Protein AF-A0A224YN18-F1 (afdb_monomer_lite)

Structure (mmCIF, N/CA/C/O backbone):
data_AF-A0A224YN18-F1
#
_entry.id   AF-A0A224YN18-F1
#
loop_
_atom_site.group_PDB
_atom_site.id
_atom_site.type_symbol
_atom_site.label_atom_id
_atom_site.label_alt_id
_atom_site.label_comp_id
_atom_site.label_asym_id
_atom_site.label_entity_id
_atom_site.label_seq_id
_atom_site.pdbx_PDB_ins_code
_atom_site.Cartn_x
_atom_site.Cartn_y
_atom_site.Cartn_z
_atom_site.occupancy
_atom_site.B_iso_or_equiv
_atom_site.auth_seq_id
_atom_site.auth_comp_id
_atom_site.auth_asym_id
_atom_site.auth_atom_id
_atom_site.pdbx_PDB_model_num
ATOM 1 N N . MET A 1 1 ? -2.963 14.683 -0.821 1.00 85.31 1 MET A N 1
ATOM 2 C CA . MET A 1 1 ? -4.147 13.902 -1.226 1.00 85.31 1 MET A CA 1
ATOM 3 C C . MET A 1 1 ? -4.698 13.109 -0.043 1.00 85.31 1 MET A C 1
ATOM 5 O O . MET A 1 1 ? -5.807 13.427 0.361 1.00 85.31 1 MET A O 1
ATOM 9 N N . ILE A 1 2 ? -3.918 12.247 0.623 1.00 90.81 2 ILE A N 1
ATOM 10 C CA . ILE A 1 2 ? -4.384 11.462 1.790 1.00 90.81 2 ILE A CA 1
ATOM 11 C C . ILE A 1 2 ? -5.023 12.280 2.929 1.00 90.81 2 ILE A C 1
ATOM 13 O O . ILE A 1 2 ? -6.016 11.852 3.506 1.00 90.81 2 ILE A O 1
ATOM 17 N N . SER A 1 3 ? -4.538 13.495 3.221 1.00 91.50 3 SER A N 1
ATOM 18 C CA . SER A 1 3 ? -5.179 14.385 4.208 1.00 91.50 3 SER A CA 1
ATOM 19 C C . SER A 1 3 ? -6.591 14.814 3.789 1.00 91.50 3 SER A C 1
ATOM 21 O O . SER A 1 3 ? -7.474 14.942 4.631 1.00 91.50 3 SER A O 1
ATOM 23 N N . GLY A 1 4 ? -6.815 14.998 2.485 1.00 93.50 4 GLY A N 1
ATOM 24 C CA . GLY A 1 4 ? -8.138 15.260 1.921 1.00 93.50 4 GLY A CA 1
ATOM 25 C C . GLY A 1 4 ? -9.046 14.036 2.025 1.00 93.50 4 GLY A C 1
ATOM 26 O O . GLY A 1 4 ? -10.196 14.181 2.420 1.00 93.50 4 GLY A O 1
ATOM 27 N N . LEU A 1 5 ? -8.519 12.829 1.777 1.00 94.62 5 LEU A N 1
ATOM 28 C CA . LEU A 1 5 ? -9.255 11.578 1.999 1.00 94.62 5 LEU A CA 1
ATOM 29 C C . LEU A 1 5 ? -9.660 11.416 3.472 1.00 94.62 5 LEU A C 1
ATOM 31 O O . LEU A 1 5 ? -10.804 11.069 3.759 1.00 94.62 5 LEU A O 1
ATOM 35 N N . LYS A 1 6 ? -8.751 11.731 4.406 1.00 95.06 6 LYS A N 1
ATOM 36 C CA . LYS A 1 6 ? -9.040 11.742 5.847 1.00 95.06 6 LYS A CA 1
ATOM 37 C C . LYS A 1 6 ? -10.210 12.670 6.171 1.00 95.06 6 LYS A C 1
ATOM 39 O O . LYS A 1 6 ? -11.130 12.246 6.863 1.00 95.06 6 LYS A O 1
ATOM 44 N N . LEU A 1 7 ? -10.184 13.903 5.658 1.00 95.38 7 LEU A N 1
ATOM 45 C CA . LEU A 1 7 ? -11.255 14.880 5.864 1.00 95.38 7 LEU A CA 1
ATOM 46 C C . LEU A 1 7 ? -12.581 14.411 5.245 1.00 95.38 7 LEU A C 1
ATOM 48 O O . LEU A 1 7 ? -13.630 14.499 5.876 1.00 95.38 7 LEU A O 1
ATOM 52 N N . TYR A 1 8 ? -12.531 13.869 4.028 1.00 95.31 8 TYR A N 1
ATOM 53 C CA . TYR A 1 8 ? -13.699 13.343 3.323 1.00 95.31 8 TYR A CA 1
ATOM 54 C C . TYR A 1 8 ? -14.359 12.196 4.106 1.00 95.31 8 TYR A C 1
ATOM 56 O O . TYR A 1 8 ? -15.577 12.182 4.287 1.00 95.31 8 TYR A O 1
ATOM 64 N N . LYS A 1 9 ? -13.547 11.280 4.655 1.00 94.62 9 LYS A N 1
ATOM 65 C CA . LYS A 1 9 ? -14.000 10.204 5.548 1.00 94.62 9 LYS A CA 1
ATOM 66 C C . LYS A 1 9 ? -14.583 10.751 6.852 1.00 94.62 9 LYS A C 1
ATOM 68 O O . LYS A 1 9 ? -15.660 10.320 7.248 1.00 94.62 9 LYS A O 1
ATOM 73 N N . SER A 1 10 ? -13.913 11.698 7.518 1.00 93.75 10 SER A N 1
ATOM 74 C CA . SER A 1 10 ? -14.385 12.244 8.803 1.00 93.75 10 SER A CA 1
ATOM 75 C C . SER A 1 10 ? -15.683 13.043 8.686 1.00 93.75 10 SER A C 1
ATOM 77 O O . SER A 1 10 ? -16.402 13.177 9.666 1.00 93.75 10 SER A O 1
ATOM 79 N N . GLN A 1 11 ? -15.998 13.556 7.495 1.00 95.56 11 GLN A N 1
ATOM 80 C CA . GLN A 1 11 ? -17.270 14.214 7.187 1.00 95.56 11 GLN A CA 1
ATOM 81 C C . GLN A 1 11 ? -18.420 13.227 6.902 1.00 95.56 11 GLN A C 1
ATOM 83 O O . GLN A 1 11 ? -19.496 13.657 6.500 1.00 95.56 11 GLN A O 1
ATOM 88 N N . GLY A 1 12 ? -18.205 11.912 7.043 1.00 93.94 12 GLY A N 1
ATOM 89 C CA . GLY A 1 12 ? -19.236 10.899 6.791 1.00 93.94 12 GLY A CA 1
ATOM 90 C C . GLY A 1 12 ? -19.594 10.723 5.312 1.00 93.94 12 GLY A C 1
ATOM 91 O O . GLY A 1 12 ? -20.631 10.153 4.993 1.00 93.94 12 GLY A O 1
ATOM 92 N N . ARG A 1 13 ? -18.748 11.203 4.388 1.00 95.69 13 ARG A N 1
ATOM 93 C CA . ARG A 1 13 ? -19.020 11.147 2.938 1.00 95.69 13 ARG A CA 1
ATOM 94 C C . ARG A 1 13 ? -18.708 9.790 2.308 1.00 95.69 13 ARG A C 1
ATOM 96 O O . ARG A 1 13 ? -19.014 9.577 1.140 1.00 95.69 13 ARG A O 1
ATOM 103 N N . ILE A 1 14 ? -18.092 8.888 3.070 1.00 94.44 14 ILE A N 1
ATOM 104 C CA . ILE A 1 14 ? -17.877 7.491 2.691 1.00 94.44 14 ILE A CA 1
ATOM 105 C C . ILE A 1 14 ? -18.825 6.658 3.548 1.00 94.44 14 ILE A C 1
ATOM 107 O O . ILE A 1 14 ? -18.635 6.554 4.759 1.00 94.44 14 ILE A O 1
ATOM 111 N N . LEU A 1 15 ? -19.874 6.136 2.918 1.00 90.38 15 LEU A N 1
ATOM 112 C CA . LEU A 1 15 ? -20.970 5.451 3.597 1.00 90.38 15 LEU A CA 1
ATOM 113 C C . LEU A 1 15 ? -20.573 4.033 4.008 1.00 90.38 15 LEU A C 1
ATOM 115 O O . LEU A 1 15 ? -19.944 3.324 3.231 1.00 90.38 15 LEU A O 1
ATOM 119 N N . GLY A 1 16 ? -21.005 3.608 5.193 1.00 87.75 16 GLY A N 1
ATOM 120 C CA . GLY A 1 16 ? -20.765 2.262 5.714 1.00 87.75 16 GLY A CA 1
ATOM 121 C C . GLY A 1 16 ? -19.570 2.159 6.666 1.00 87.75 16 GLY A C 1
ATOM 122 O O . GLY A 1 16 ? -18.899 3.144 6.988 1.00 87.75 16 GLY A O 1
ATOM 123 N N . HIS A 1 17 ? -19.326 0.938 7.137 1.00 87.50 17 HIS A N 1
ATOM 124 C CA . HIS A 1 17 ? -18.200 0.603 8.005 1.00 87.50 17 HIS A CA 1
ATOM 125 C C . HIS A 1 17 ? -17.042 0.069 7.162 1.00 87.50 17 HIS A C 1
ATOM 127 O O . HIS A 1 17 ? -17.242 -0.776 6.292 1.00 87.50 17 HIS A O 1
ATOM 133 N N . HIS A 1 18 ? -15.842 0.593 7.407 1.00 92.00 18 HIS A N 1
ATOM 134 C CA . HIS A 1 18 ? -14.653 0.290 6.617 1.00 92.00 18 HIS A CA 1
ATOM 135 C C . HIS A 1 18 ? -13.472 0.029 7.539 1.00 92.00 18 HIS A C 1
ATOM 137 O O . HIS A 1 18 ? -13.188 0.856 8.411 1.00 92.00 18 HIS A O 1
ATOM 143 N N . ASP A 1 19 ? -12.736 -1.042 7.264 1.00 95.06 19 ASP A N 1
ATOM 144 C CA . ASP A 1 19 ? -11.485 -1.348 7.962 1.00 95.06 19 ASP A CA 1
ATOM 145 C C . ASP A 1 19 ? -10.342 -0.483 7.423 1.00 95.06 19 ASP A C 1
ATOM 147 O O . ASP A 1 19 ? -9.520 0.040 8.178 1.00 95.06 19 ASP A O 1
ATOM 151 N N . VAL A 1 20 ? -10.330 -0.279 6.102 1.00 96.38 20 VAL A N 1
ATOM 152 C CA . VAL A 1 20 ? -9.425 0.623 5.386 1.00 96.38 20 VAL A CA 1
ATOM 153 C C . VAL A 1 20 ? -10.197 1.324 4.275 1.00 96.38 20 VAL A C 1
ATOM 155 O O . VAL A 1 20 ? -10.999 0.711 3.574 1.00 96.38 20 VAL A O 1
ATOM 158 N N . VAL A 1 21 ? -9.926 2.611 4.075 1.00 96.75 21 VAL A N 1
ATOM 159 C CA . VAL A 1 21 ? -10.366 3.352 2.890 1.00 96.75 21 VAL A CA 1
ATOM 160 C C . VAL A 1 21 ? -9.161 3.614 1.997 1.00 96.75 21 VAL A C 1
ATOM 162 O O . VAL A 1 21 ? -8.187 4.224 2.434 1.00 96.75 21 VAL A O 1
ATOM 165 N N . TYR A 1 22 ? -9.244 3.199 0.735 1.00 96.94 22 TYR A N 1
ATOM 166 C CA . TYR A 1 22 ? -8.167 3.370 -0.234 1.00 96.94 22 TYR A CA 1
ATOM 167 C C . TYR A 1 22 ? -8.578 4.294 -1.384 1.00 96.94 22 TYR A C 1
ATOM 169 O O . TYR A 1 22 ? -9.596 4.063 -2.035 1.00 96.94 22 TYR A O 1
ATOM 177 N N . LEU A 1 23 ? -7.773 5.320 -1.668 1.00 95.88 23 LEU A N 1
ATOM 178 C CA . LEU A 1 23 ? -7.949 6.191 -2.830 1.00 95.88 23 LEU A CA 1
ATOM 179 C C . LEU A 1 23 ? -7.037 5.757 -3.980 1.00 95.88 23 LEU A C 1
ATOM 181 O O . LEU A 1 23 ? -5.816 5.856 -3.891 1.00 95.88 23 LEU A O 1
ATOM 185 N N . ILE A 1 24 ? -7.638 5.353 -5.093 1.00 94.69 24 ILE A N 1
ATOM 186 C CA . ILE A 1 24 ? -6.920 5.094 -6.344 1.00 94.69 24 ILE A CA 1
ATOM 187 C C . ILE A 1 24 ? -6.968 6.357 -7.204 1.00 94.69 24 ILE A C 1
ATOM 189 O O . ILE A 1 24 ? -8.035 6.944 -7.385 1.00 94.69 24 ILE A O 1
ATOM 193 N N . THR A 1 25 ? -5.826 6.782 -7.745 1.00 92.06 25 THR A N 1
ATOM 194 C CA . THR A 1 25 ? -5.736 7.987 -8.580 1.00 92.06 25 THR A CA 1
ATOM 195 C C . THR A 1 25 ? -4.892 7.770 -9.831 1.00 92.06 25 THR A C 1
ATOM 197 O O . THR A 1 25 ? -3.879 7.082 -9.802 1.00 92.06 25 THR A O 1
ATOM 200 N N . GLY A 1 26 ? -5.290 8.393 -10.943 1.00 89.88 26 GLY A N 1
ATOM 201 C CA . GLY A 1 26 ? -4.469 8.464 -12.157 1.00 89.88 26 GLY A CA 1
ATOM 202 C C . GLY A 1 26 ? -3.457 9.617 -12.157 1.00 89.88 26 GLY A C 1
ATOM 203 O O . GLY A 1 26 ? -2.705 9.753 -13.121 1.00 89.88 26 GLY A O 1
ATOM 204 N N . TYR A 1 27 ? -3.471 10.465 -11.123 1.00 89.69 27 TYR A N 1
ATOM 205 C CA . TYR A 1 27 ? -2.564 11.603 -10.967 1.00 89.69 27 TYR A CA 1
ATOM 206 C C . TYR A 1 27 ? -1.271 11.207 -10.258 1.00 89.69 27 TYR A C 1
ATOM 208 O O . TYR A 1 27 ? -1.301 10.401 -9.333 1.00 89.69 27 TYR A O 1
ATOM 216 N N . ASP A 1 28 ? -0.170 11.869 -10.621 1.00 89.81 28 ASP A N 1
ATOM 217 C CA . ASP A 1 28 ? 1.103 11.720 -9.920 1.00 89.81 28 ASP A CA 1
ATOM 218 C C . ASP A 1 28 ? 0.980 12.201 -8.463 1.00 89.81 28 ASP A C 1
ATOM 220 O O . ASP A 1 28 ? 0.626 13.351 -8.168 1.00 89.81 28 ASP A O 1
ATOM 224 N N . ILE A 1 29 ? 1.327 11.326 -7.531 1.00 91.38 29 ILE A N 1
ATOM 225 C CA . ILE A 1 29 ? 1.416 11.619 -6.116 1.00 91.38 29 ILE A CA 1
ATOM 226 C C . ILE A 1 29 ? 2.736 12.350 -5.859 1.00 91.38 29 ILE A C 1
ATOM 228 O O . ILE A 1 29 ? 3.827 11.784 -5.893 1.00 91.38 29 ILE A O 1
ATOM 232 N N . THR A 1 30 ? 2.644 13.637 -5.527 1.00 90.38 30 THR A N 1
ATOM 233 C CA . THR A 1 30 ? 3.833 14.468 -5.279 1.00 90.38 30 THR A CA 1
ATOM 234 C C . THR A 1 30 ? 3.973 14.883 -3.815 1.00 90.38 30 THR A C 1
ATOM 236 O O . THR A 1 30 ? 2.979 14.956 -3.085 1.00 90.38 30 THR A O 1
ATOM 239 N N . LYS A 1 31 ? 5.203 15.195 -3.389 1.00 87.19 31 LYS A N 1
ATOM 240 C CA . LYS A 1 31 ? 5.484 15.960 -2.161 1.00 87.19 31 LYS A CA 1
ATOM 241 C C . LYS A 1 31 ? 6.350 17.176 -2.476 1.00 87.19 31 LYS A C 1
ATOM 243 O O . LYS A 1 31 ? 7.193 17.120 -3.369 1.00 87.19 31 LYS A O 1
ATOM 248 N N . TRP A 1 32 ? 6.164 18.246 -1.717 1.00 88.50 32 TRP A N 1
ATOM 249 C CA . TRP A 1 32 ? 7.083 19.379 -1.711 1.00 88.50 32 TRP A CA 1
ATOM 250 C C . TRP A 1 32 ? 8.181 19.118 -0.685 1.00 88.50 32 TRP A C 1
ATOM 252 O O . TRP A 1 32 ? 7.898 18.738 0.450 1.00 88.50 32 TRP A O 1
ATOM 262 N N . LEU A 1 33 ? 9.435 19.247 -1.108 1.00 89.19 33 LEU A N 1
ATOM 263 C CA . LEU A 1 33 ? 10.591 19.179 -0.219 1.00 89.19 33 LEU A CA 1
ATOM 264 C C . LEU A 1 33 ? 10.809 20.546 0.443 1.00 89.19 33 LEU A C 1
ATOM 266 O O . LEU A 1 33 ? 10.419 21.567 -0.116 1.00 89.19 33 LEU A O 1
ATOM 270 N N . SER A 1 34 ? 11.501 20.576 1.586 1.00 89.75 34 SER A N 1
ATOM 271 C CA . SER A 1 34 ? 11.896 21.826 2.265 1.00 89.75 34 SER A CA 1
ATOM 272 C C . SER A 1 34 ? 12.688 22.775 1.357 1.00 89.75 34 SER A C 1
ATOM 274 O O . SER A 1 34 ? 12.568 23.986 1.469 1.00 89.75 34 SER A O 1
ATOM 276 N N . SER A 1 35 ? 13.430 22.217 0.398 1.00 89.75 35 SER A N 1
ATOM 277 C CA . SER A 1 35 ? 14.123 22.945 -0.677 1.00 89.75 35 SER A CA 1
ATOM 278 C C . SER A 1 35 ? 13.210 23.662 -1.691 1.00 89.75 35 SER A C 1
ATOM 280 O O . SER A 1 35 ? 13.715 24.256 -2.637 1.00 89.75 35 SER A O 1
ATOM 282 N N . GLY A 1 36 ? 11.882 23.545 -1.587 1.00 91.12 36 GLY A N 1
ATOM 283 C CA . GLY A 1 36 ? 10.927 24.057 -2.580 1.00 91.12 36 GLY A CA 1
ATOM 284 C C . GLY A 1 36 ? 10.800 23.189 -3.839 1.00 91.12 36 GLY A C 1
ATOM 285 O O . GLY A 1 36 ? 9.944 23.440 -4.684 1.00 91.12 36 GLY A O 1
ATOM 286 N N . LYS A 1 37 ? 11.604 22.126 -3.977 1.00 91.00 37 LYS A N 1
ATOM 287 C CA . LYS A 1 37 ? 11.529 21.201 -5.115 1.00 91.00 37 LYS A CA 1
ATOM 288 C C . LYS A 1 37 ? 10.362 20.221 -4.972 1.00 91.00 37 LYS A C 1
ATOM 290 O O . LYS A 1 37 ? 10.148 19.629 -3.912 1.00 91.00 37 LYS A O 1
ATOM 295 N N . ARG A 1 38 ? 9.654 19.979 -6.079 1.00 88.75 38 ARG A N 1
ATOM 296 C CA . ARG A 1 38 ? 8.637 18.924 -6.181 1.00 88.75 38 ARG A CA 1
ATOM 297 C C . ARG A 1 38 ? 9.297 17.552 -6.350 1.00 88.75 38 ARG A C 1
ATOM 299 O O . ARG A 1 38 ? 10.147 17.372 -7.222 1.00 88.75 38 ARG A O 1
ATOM 306 N N . TYR A 1 39 ? 8.890 16.581 -5.541 1.00 86.94 39 TYR A N 1
ATOM 307 C CA . TYR A 1 39 ? 9.306 15.184 -5.635 1.00 86.94 39 TYR A CA 1
ATOM 308 C C . TYR A 1 39 ? 8.142 14.307 -6.104 1.00 86.94 39 TYR A C 1
ATOM 310 O O . TYR A 1 39 ? 7.087 14.290 -5.466 1.00 86.94 39 TYR A O 1
ATOM 318 N N . ASN A 1 40 ? 8.369 13.551 -7.183 1.00 84.56 40 ASN A N 1
ATOM 319 C CA . ASN A 1 40 ? 7.364 12.738 -7.888 1.00 84.56 40 ASN A CA 1
ATOM 320 C C . ASN A 1 40 ? 7.665 11.221 -7.818 1.00 84.56 40 ASN A C 1
ATOM 322 O O . ASN A 1 40 ? 7.232 10.449 -8.674 1.00 84.56 40 ASN A O 1
ATOM 326 N N . GLY A 1 41 ? 8.471 10.790 -6.843 1.00 83.69 41 GLY A N 1
ATOM 327 C CA . GLY A 1 41 ? 8.850 9.380 -6.678 1.00 83.69 41 GLY A CA 1
ATOM 328 C C . GLY A 1 41 ? 7.897 8.563 -5.803 1.00 83.69 41 GLY A C 1
ATOM 329 O O . GLY A 1 41 ? 8.177 7.402 -5.541 1.00 83.69 41 GLY A O 1
ATOM 330 N N . ILE A 1 42 ? 6.801 9.155 -5.322 1.00 87.50 42 ILE A N 1
ATOM 331 C CA . ILE A 1 42 ? 5.827 8.465 -4.468 1.00 87.50 42 ILE A CA 1
ATOM 332 C C . ILE A 1 42 ? 4.813 7.781 -5.377 1.00 87.50 42 ILE A C 1
ATOM 334 O O . ILE A 1 42 ? 4.259 8.438 -6.248 1.00 87.50 42 ILE A O 1
ATOM 338 N N . ARG A 1 43 ? 4.566 6.486 -5.170 1.00 92.44 43 ARG A N 1
ATOM 339 C CA . ARG A 1 43 ? 3.514 5.741 -5.884 1.00 92.44 43 ARG A CA 1
ATOM 340 C C . ARG A 1 43 ? 2.305 5.453 -5.015 1.00 92.44 43 ARG A C 1
ATOM 342 O O . ARG A 1 43 ? 1.203 5.397 -5.540 1.00 92.44 43 ARG A O 1
ATOM 349 N N . GLY A 1 44 ? 2.493 5.336 -3.707 1.00 95.19 44 GLY A N 1
ATOM 350 C CA . GLY A 1 44 ? 1.424 5.169 -2.739 1.00 95.19 44 GLY A CA 1
ATOM 351 C C . GLY A 1 44 ? 1.820 5.695 -1.368 1.00 95.19 44 GLY A C 1
ATOM 352 O O . GLY A 1 44 ? 2.964 6.106 -1.154 1.00 95.19 44 GLY A O 1
ATOM 353 N N . ARG A 1 45 ? 0.828 5.789 -0.482 1.00 95.50 45 ARG A N 1
ATOM 354 C CA . ARG A 1 45 ? 0.999 6.112 0.936 1.00 95.50 45 ARG A CA 1
ATOM 355 C C . ARG A 1 45 ? -0.067 5.416 1.765 1.00 95.50 45 ARG A C 1
ATOM 357 O O . ARG A 1 45 ? -1.253 5.573 1.483 1.00 95.50 45 ARG A O 1
ATOM 364 N N . ALA A 1 46 ? 0.342 4.802 2.861 1.00 96.81 46 ALA A N 1
ATOM 365 C CA . ALA A 1 46 ? -0.534 4.338 3.925 1.00 96.81 46 ALA A CA 1
ATOM 366 C C . ALA A 1 46 ? 0.087 4.593 5.301 1.00 96.81 46 ALA A C 1
ATOM 368 O O . ALA A 1 46 ? 1.280 4.872 5.439 1.00 96.81 46 ALA A O 1
ATOM 369 N N . LYS A 1 47 ? -0.748 4.548 6.344 1.00 93.75 47 LYS A N 1
ATOM 370 C CA . LYS A 1 47 ? -0.292 4.688 7.729 1.00 93.75 47 LYS A CA 1
ATOM 371 C C . LYS A 1 47 ? -0.051 3.302 8.334 1.00 93.75 47 LYS A C 1
ATOM 373 O O . LYS A 1 47 ? -0.951 2.464 8.324 1.00 93.75 47 LYS A O 1
ATOM 378 N N . LEU A 1 48 ? 1.142 3.101 8.892 1.00 97.44 48 LEU A N 1
ATOM 379 C CA . LEU A 1 48 ? 1.550 1.841 9.513 1.00 97.44 48 LEU A CA 1
ATOM 380 C C . LEU A 1 48 ? 0.602 1.430 10.650 1.00 97.44 48 LEU A C 1
ATOM 382 O O . LEU A 1 48 ? 0.366 2.227 11.558 1.00 97.44 48 LEU A O 1
ATOM 386 N N . GLY A 1 49 ? 0.096 0.196 10.604 1.00 97.88 49 GLY A N 1
ATOM 387 C CA . GLY A 1 49 ? -0.671 -0.419 11.689 1.00 97.88 49 GLY A CA 1
ATOM 388 C C . GLY A 1 49 ? -1.932 0.364 12.053 1.00 97.88 49 GLY A C 1
ATOM 389 O O . GLY A 1 49 ? -2.121 0.748 13.209 1.00 97.88 49 GLY A O 1
ATOM 390 N N . THR A 1 50 ? -2.796 0.622 11.070 1.00 97.25 50 THR A N 1
ATOM 391 C CA . THR A 1 50 ? -3.999 1.454 11.251 1.00 97.25 50 THR A CA 1
ATOM 392 C C . THR A 1 50 ? -5.303 0.832 10.768 1.00 97.25 50 THR A C 1
ATOM 394 O O . THR A 1 50 ? -6.328 1.524 10.783 1.00 97.25 50 THR A O 1
ATOM 397 N N . VAL A 1 51 ? -5.300 -0.443 10.372 1.00 97.25 51 VAL A N 1
ATOM 398 C CA . VAL A 1 51 ? -6.535 -1.167 10.031 1.00 97.25 51 VAL A CA 1
ATOM 399 C C . VAL A 1 51 ? -7.577 -1.021 11.152 1.00 97.25 51 VAL A C 1
ATOM 401 O O . VAL A 1 51 ? -7.232 -0.996 12.333 1.00 97.25 51 VAL A O 1
ATOM 404 N N . CYS A 1 52 ? -8.846 -0.849 10.785 1.00 95.44 52 CYS A N 1
ATOM 405 C CA . CYS A 1 52 ? -9.976 -0.640 11.701 1.00 95.44 52 CYS A CA 1
ATOM 406 C C . CYS A 1 52 ? -9.880 0.608 12.597 1.00 95.44 52 CYS A C 1
ATOM 408 O O . CYS A 1 52 ? -10.630 0.749 13.562 1.00 95.44 52 CYS A O 1
ATOM 410 N N . THR A 1 53 ? -8.991 1.553 12.287 1.00 94.56 53 THR A N 1
ATOM 411 C CA . THR A 1 53 ? -8.909 2.836 12.996 1.00 94.56 53 THR A CA 1
ATOM 412 C C . THR A 1 53 ? -9.408 3.989 12.128 1.00 94.56 53 THR A C 1
ATOM 414 O O . THR A 1 53 ? -9.574 3.889 10.909 1.00 94.56 53 THR A O 1
ATOM 417 N N . HIS A 1 54 ? -9.577 5.167 12.730 1.00 92.12 54 HIS A N 1
ATOM 418 C CA . HIS A 1 54 ? -9.880 6.383 11.974 1.00 92.12 54 HIS A CA 1
ATOM 419 C C . HIS A 1 54 ? -8.775 6.769 10.963 1.00 92.12 54 HIS A C 1
ATOM 421 O O . HIS A 1 54 ? -9.053 7.544 10.047 1.00 92.12 54 HIS A O 1
ATOM 427 N N . LEU A 1 55 ? -7.561 6.217 11.106 1.00 94.25 55 LEU A N 1
ATOM 428 C CA . LEU A 1 55 ? -6.411 6.419 10.220 1.00 94.25 55 LEU A CA 1
ATOM 429 C C . LEU A 1 55 ? -6.172 5.265 9.238 1.00 94.25 55 LEU A C 1
ATOM 431 O O . LEU A 1 55 ? -5.178 5.334 8.519 1.00 94.25 55 LEU A O 1
ATOM 435 N N . GLY A 1 56 ? -7.059 4.262 9.182 1.00 96.38 56 GLY A N 1
ATOM 436 C CA . GLY A 1 56 ? -7.037 3.181 8.192 1.00 96.38 56 GLY A CA 1
ATOM 437 C C . GLY A 1 56 ? -7.280 3.727 6.790 1.00 96.38 56 GLY A C 1
ATOM 438 O O . GLY A 1 56 ? -8.393 3.684 6.266 1.00 96.38 56 GLY A O 1
ATOM 439 N N . LEU A 1 57 ? -6.247 4.335 6.220 1.00 96.88 57 LEU A N 1
ATOM 440 C CA . LEU A 1 57 ? -6.275 5.092 4.981 1.00 96.88 57 LEU A CA 1
ATOM 441 C C . LEU A 1 57 ? -5.070 4.700 4.132 1.00 96.88 57 LEU A C 1
ATOM 443 O O . LEU A 1 57 ? -3.943 4.647 4.631 1.00 96.88 57 LEU A O 1
ATOM 447 N N . GLY A 1 58 ? -5.314 4.511 2.843 1.00 97.00 58 GLY A N 1
ATOM 448 C CA . GLY A 1 58 ? -4.282 4.340 1.833 1.00 97.00 58 GLY A CA 1
ATOM 449 C C . GLY A 1 58 ? -4.582 5.176 0.596 1.00 97.00 58 GLY A C 1
ATOM 450 O O . GLY A 1 58 ? -5.727 5.544 0.329 1.00 97.00 58 GLY A O 1
ATOM 451 N N . GLU A 1 59 ? -3.556 5.490 -0.176 1.00 96.62 59 GLU A N 1
ATOM 452 C CA . GLU A 1 59 ? -3.715 6.004 -1.529 1.00 96.62 59 GLU A CA 1
ATOM 453 C C . GLU A 1 59 ? -2.620 5.471 -2.440 1.00 96.62 59 GLU A C 1
ATOM 455 O O . GLU A 1 59 ? -1.515 5.188 -1.978 1.00 96.62 59 GLU A O 1
ATOM 460 N N . GLY A 1 60 ? -2.915 5.372 -3.730 1.00 95.81 60 GLY A N 1
ATOM 461 C CA . GLY A 1 60 ? -1.953 4.900 -4.711 1.00 95.81 60 GLY A CA 1
ATOM 462 C C . GLY A 1 60 ? -2.291 5.302 -6.130 1.00 95.81 60 GLY A C 1
ATOM 463 O O . GLY A 1 60 ? -3.450 5.513 -6.497 1.00 95.81 60 GLY A O 1
ATOM 464 N N . GLU A 1 61 ? -1.236 5.411 -6.923 1.00 94.12 61 GLU A N 1
ATOM 465 C CA . GLU A 1 61 ? -1.318 5.625 -8.353 1.00 94.12 61 GLU A CA 1
ATOM 466 C C . GLU A 1 61 ? -1.760 4.336 -9.047 1.00 94.12 61 GLU A C 1
ATOM 468 O O . GLU A 1 61 ? -1.119 3.294 -8.919 1.00 94.12 61 GLU A O 1
ATOM 473 N N . ASP A 1 62 ? -2.811 4.417 -9.854 1.00 91.94 62 ASP A N 1
ATOM 474 C CA . ASP A 1 62 ? -3.083 3.427 -10.887 1.00 91.94 62 ASP A CA 1
ATOM 475 C C . ASP A 1 62 ? -3.485 4.131 -12.176 1.00 91.94 62 ASP A C 1
ATOM 477 O O . ASP A 1 62 ? -4.382 4.977 -12.215 1.00 91.94 62 ASP A O 1
ATOM 481 N N . ARG A 1 63 ? -2.821 3.764 -13.270 1.00 84.69 63 ARG A N 1
ATOM 482 C CA . ARG A 1 63 ? -3.196 4.265 -14.590 1.00 84.69 63 ARG A CA 1
ATOM 483 C C . ARG A 1 63 ? -4.284 3.347 -15.137 1.00 84.69 63 ARG A C 1
ATOM 485 O O . ARG A 1 63 ? -3.999 2.163 -15.328 1.00 84.69 63 ARG A O 1
ATOM 492 N N . PRO A 1 64 ? -5.477 3.871 -15.487 1.00 81.44 64 PRO A N 1
ATOM 493 C CA . PRO A 1 64 ? -6.579 3.054 -15.983 1.00 81.44 64 PRO A CA 1
ATOM 494 C C . PRO A 1 64 ? -6.139 2.094 -17.089 1.00 81.44 64 PRO A C 1
ATOM 496 O O . PRO A 1 64 ? -5.429 2.504 -18.017 1.00 81.44 64 PRO A O 1
ATOM 499 N N . HIS A 1 65 ? -6.559 0.833 -16.964 1.00 79.06 65 HIS A N 1
ATOM 500 C CA . HIS A 1 65 ? -6.216 -0.296 -17.840 1.00 79.06 65 HIS A CA 1
ATOM 501 C C . HIS A 1 65 ? -4.726 -0.685 -17.893 1.00 79.06 65 HIS A C 1
ATOM 503 O O . HIS A 1 65 ? -4.329 -1.486 -18.736 1.00 79.06 65 HIS A O 1
ATOM 509 N N . GLY A 1 66 ? -3.886 -0.119 -17.025 1.00 78.50 66 GLY A N 1
ATOM 510 C CA . GLY A 1 66 ? -2.486 -0.510 -16.867 1.00 78.50 66 GLY A CA 1
ATOM 511 C C . GLY A 1 66 ? -2.260 -1.515 -15.738 1.00 78.50 66 GLY A C 1
ATOM 512 O O . GLY A 1 66 ? -1.227 -2.180 -15.746 1.00 78.50 66 GLY A O 1
ATOM 513 N N . TYR A 1 67 ? -3.200 -1.627 -14.787 1.00 83.44 67 TYR A N 1
ATOM 514 C CA . TYR A 1 67 ? -3.060 -2.438 -13.567 1.00 83.44 67 TYR A CA 1
ATOM 515 C C . TYR A 1 67 ? -1.720 -2.191 -12.851 1.00 83.44 67 TYR A C 1
ATOM 517 O O . TYR A 1 67 ? -1.155 -3.083 -12.219 1.00 83.44 67 TYR A O 1
ATOM 525 N N . LEU A 1 68 ? -1.186 -0.976 -12.992 1.00 82.25 68 LEU A N 1
ATOM 526 C CA . LEU A 1 68 ? 0.137 -0.602 -12.499 1.00 82.25 68 LEU A CA 1
ATOM 527 C C . LEU A 1 68 ? 0.114 -0.433 -10.984 1.00 82.25 68 LEU A C 1
ATOM 529 O O . LEU A 1 68 ? 1.109 -0.712 -10.320 1.00 82.25 68 LEU A O 1
ATOM 533 N N . GLY A 1 69 ? -1.038 -0.030 -10.451 1.00 90.81 69 GLY A N 1
ATOM 534 C CA . GLY A 1 69 ? -1.237 0.166 -9.026 1.00 90.81 69 GLY A CA 1
ATOM 535 C C . GLY A 1 69 ? -1.450 -1.118 -8.235 1.00 90.81 69 GLY A C 1
ATOM 536 O O . GLY A 1 69 ? -1.475 -1.040 -7.019 1.00 90.81 69 GLY A O 1
ATOM 537 N N . VAL A 1 70 ? -1.588 -2.302 -8.852 1.00 91.69 70 VAL A N 1
ATOM 538 C CA . VAL A 1 70 ? -1.919 -3.541 -8.107 1.00 91.69 70 VAL A CA 1
ATOM 539 C C . VAL A 1 70 ? -0.878 -3.848 -7.029 1.00 91.69 70 VAL A C 1
ATOM 541 O O . VAL A 1 70 ? -1.238 -4.113 -5.884 1.00 91.69 70 VAL A O 1
ATOM 544 N N . ASN A 1 71 ? 0.409 -3.769 -7.379 1.00 93.50 71 ASN A N 1
ATOM 545 C CA . ASN A 1 71 ? 1.490 -3.990 -6.420 1.00 93.50 71 ASN A CA 1
ATOM 546 C C . ASN A 1 71 ? 1.530 -2.864 -5.370 1.00 93.50 71 ASN A C 1
ATOM 548 O O . ASN A 1 71 ? 1.571 -3.129 -4.176 1.00 93.50 71 ASN A O 1
ATOM 552 N N . THR A 1 72 ? 1.400 -1.607 -5.800 1.00 95.44 72 THR A N 1
ATOM 553 C CA . THR A 1 72 ? 1.344 -0.453 -4.893 1.00 95.44 72 THR A CA 1
ATOM 554 C C . THR A 1 72 ? 0.206 -0.564 -3.878 1.00 95.44 72 THR A C 1
ATOM 556 O O . THR A 1 72 ? 0.434 -0.375 -2.692 1.00 95.44 72 THR A O 1
ATOM 559 N N . ILE A 1 73 ? -1.004 -0.928 -4.302 1.00 96.50 73 ILE A N 1
ATOM 560 C CA . ILE A 1 73 ? -2.149 -1.131 -3.409 1.00 96.50 73 ILE A CA 1
ATOM 561 C C . ILE A 1 73 ? -1.828 -2.219 -2.385 1.00 96.50 73 ILE A C 1
ATOM 563 O O . ILE A 1 73 ? -2.032 -2.001 -1.195 1.00 96.50 73 ILE A O 1
ATOM 567 N N . ALA A 1 74 ? -1.287 -3.358 -2.822 1.00 97.56 74 ALA A N 1
ATOM 568 C CA . ALA A 1 74 ? -0.907 -4.441 -1.920 1.00 97.56 74 ALA A CA 1
ATOM 569 C C . ALA A 1 74 ? 0.177 -4.015 -0.910 1.00 97.56 74 ALA A C 1
ATOM 571 O O . ALA A 1 74 ? 0.040 -4.306 0.276 1.00 97.56 74 ALA A O 1
ATOM 572 N N . HIS A 1 75 ? 1.200 -3.280 -1.353 1.00 98.19 75 HIS A N 1
ATOM 573 C CA . HIS A 1 75 ? 2.258 -2.723 -0.505 1.00 98.19 75 HIS A CA 1
ATOM 574 C C . HIS A 1 75 ? 1.692 -1.776 0.562 1.00 98.19 75 HIS A C 1
ATOM 576 O O . HIS A 1 75 ? 1.930 -1.942 1.756 1.00 98.19 75 HIS A O 1
ATOM 582 N N . GLU A 1 76 ? 0.875 -0.807 0.146 1.00 98.12 76 GLU A N 1
ATOM 583 C CA . GLU A 1 76 ? 0.261 0.153 1.062 1.00 98.12 76 GLU A CA 1
ATOM 584 C C . GLU A 1 76 ? -0.721 -0.521 2.038 1.00 98.12 76 GLU A C 1
ATOM 586 O O . GLU A 1 76 ? -0.771 -0.166 3.215 1.00 98.12 76 GLU A O 1
ATOM 591 N N . LEU A 1 77 ? -1.479 -1.532 1.599 1.00 98.12 77 LEU A N 1
ATOM 592 C CA . LEU A 1 77 ? -2.310 -2.330 2.507 1.00 98.12 77 LEU A CA 1
ATOM 593 C C . LEU A 1 77 ? -1.457 -3.143 3.494 1.00 98.12 77 LEU A C 1
ATOM 595 O O . LEU A 1 77 ? -1.834 -3.252 4.662 1.00 98.12 77 LEU A O 1
ATOM 599 N N . GLY A 1 78 ? -0.287 -3.632 3.075 1.00 98.31 78 GLY A N 1
ATOM 600 C CA . GLY A 1 78 ? 0.716 -4.232 3.959 1.00 98.31 78 GLY A CA 1
ATOM 601 C C . GLY A 1 78 ? 1.105 -3.297 5.107 1.00 98.31 78 GLY A C 1
ATOM 602 O O . GLY A 1 78 ? 1.037 -3.702 6.271 1.00 98.31 78 GLY A O 1
ATOM 603 N N . HIS A 1 79 ? 1.380 -2.021 4.807 1.00 98.56 79 HIS A N 1
ATOM 604 C CA . HIS A 1 79 ? 1.610 -0.997 5.837 1.00 98.56 79 HIS A CA 1
ATOM 605 C C . HIS A 1 79 ? 0.417 -0.873 6.789 1.00 98.56 79 HIS A C 1
ATO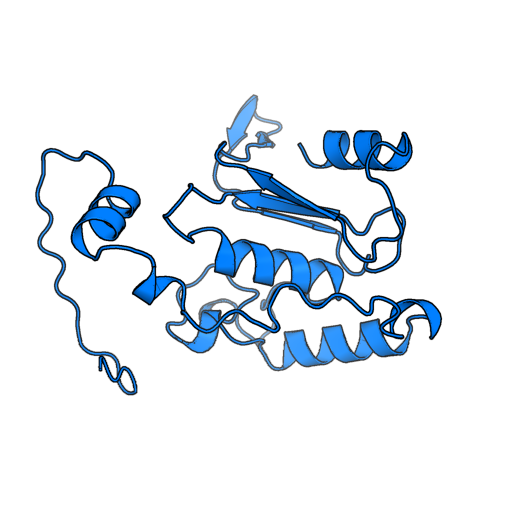M 607 O O . HIS A 1 79 ? 0.603 -0.889 8.006 1.00 98.56 79 HIS A O 1
ATOM 613 N N . THR A 1 80 ? -0.826 -0.817 6.292 1.00 98.44 80 THR A N 1
ATOM 614 C CA . THR A 1 80 ? -2.004 -0.721 7.187 1.00 98.44 80 THR A CA 1
ATOM 615 C C . THR A 1 80 ? -2.137 -1.904 8.151 1.00 98.44 80 THR A C 1
ATOM 617 O O . THR A 1 80 ? -2.644 -1.724 9.260 1.00 98.44 80 THR A O 1
ATOM 620 N N . LEU A 1 81 ? -1.622 -3.073 7.760 1.00 98.31 81 LEU A N 1
ATOM 621 C CA . LEU A 1 81 ? -1.569 -4.305 8.549 1.00 98.31 81 LEU A CA 1
ATOM 622 C C . LEU A 1 81 ? -0.300 -4.430 9.410 1.00 98.31 81 LEU A C 1
ATOM 624 O O . LEU A 1 81 ? -0.092 -5.462 10.041 1.00 98.31 81 LEU A O 1
ATOM 628 N N . GLY A 1 82 ? 0.540 -3.395 9.467 1.00 98.06 82 GLY A N 1
ATOM 629 C CA . GLY A 1 82 ? 1.706 -3.339 10.349 1.00 98.06 82 GLY A CA 1
ATOM 630 C C . GLY A 1 82 ? 2.999 -3.902 9.757 1.00 98.06 82 GLY A C 1
ATOM 631 O O . GLY A 1 82 ? 3.956 -4.083 10.505 1.00 98.06 82 GLY A O 1
ATOM 632 N N . ALA A 1 83 ? 3.061 -4.183 8.453 1.00 98.44 83 ALA A N 1
ATOM 633 C CA . ALA A 1 83 ? 4.328 -4.496 7.796 1.00 98.44 83 ALA A CA 1
ATOM 634 C C . ALA A 1 83 ? 5.129 -3.211 7.554 1.00 98.44 83 ALA A C 1
ATOM 636 O O . ALA A 1 83 ? 4.622 -2.288 6.930 1.00 98.44 83 ALA A O 1
ATOM 637 N N . GLU A 1 84 ? 6.371 -3.162 8.024 1.00 97.88 84 GLU A N 1
ATOM 638 C CA . GLU A 1 84 ? 7.334 -2.135 7.616 1.00 97.88 84 GLU A CA 1
ATOM 639 C C . GLU A 1 84 ? 8.033 -2.547 6.313 1.00 97.88 84 GLU A C 1
ATOM 641 O O . GLU A 1 84 ? 7.796 -3.632 5.776 1.00 97.88 84 GLU A O 1
ATOM 646 N N . HIS A 1 85 ? 8.898 -1.678 5.793 1.00 98.12 85 HIS A N 1
ATOM 647 C CA . HIS A 1 85 ? 9.772 -2.044 4.685 1.00 98.12 85 HIS A CA 1
ATOM 648 C C . HIS A 1 85 ? 10.727 -3.186 5.055 1.00 98.12 85 HIS A C 1
ATOM 650 O O . HIS A 1 85 ? 11.212 -3.282 6.185 1.00 98.12 85 HIS A O 1
ATOM 656 N N . ASP A 1 86 ? 11.041 -4.024 4.067 1.00 98.12 86 ASP A N 1
ATOM 657 C CA . ASP A 1 86 ? 12.029 -5.096 4.199 1.00 98.12 86 ASP A CA 1
ATOM 658 C C . ASP A 1 86 ? 13.447 -4.501 4.179 1.00 98.12 86 ASP A C 1
ATOM 660 O O . ASP A 1 86 ? 14.103 -4.456 3.145 1.00 98.12 86 ASP A O 1
ATOM 664 N N . GLU A 1 87 ? 13.911 -3.976 5.312 1.00 97.31 87 GLU A N 1
ATOM 665 C CA . GLU A 1 87 ? 15.221 -3.308 5.437 1.00 97.31 87 GLU A CA 1
ATOM 666 C C . GLU A 1 87 ? 16.150 -3.991 6.458 1.00 97.31 87 GLU A C 1
ATOM 668 O O . GLU A 1 87 ? 17.228 -3.487 6.778 1.00 97.31 87 GLU A O 1
ATOM 673 N N . THR A 1 88 ? 15.764 -5.162 6.967 1.00 97.25 88 THR A N 1
ATOM 674 C CA . THR A 1 88 ? 16.546 -5.896 7.970 1.00 97.25 88 THR A CA 1
ATOM 675 C C . THR A 1 88 ? 17.585 -6.815 7.315 1.00 97.25 88 THR A C 1
ATOM 677 O O . THR A 1 88 ? 17.424 -7.211 6.161 1.00 97.25 88 THR A O 1
ATOM 680 N N . PRO A 1 89 ? 18.639 -7.241 8.038 1.00 97.56 89 PRO A N 1
ATOM 681 C CA . PRO A 1 89 ? 19.546 -8.275 7.532 1.00 97.56 89 PRO A CA 1
ATOM 682 C C . PRO A 1 89 ? 18.843 -9.607 7.214 1.00 97.56 89 PRO A C 1
ATOM 684 O O . PRO A 1 89 ? 19.275 -10.326 6.318 1.00 97.56 89 PRO A O 1
ATOM 687 N N . GLU A 1 90 ? 17.764 -9.930 7.937 1.00 97.88 90 GLU A N 1
ATOM 688 C CA . GLU A 1 90 ? 16.947 -11.136 7.730 1.00 97.88 90 GLU A CA 1
ATOM 689 C C . GLU A 1 90 ? 16.041 -11.029 6.489 1.00 97.88 90 GLU A C 1
ATOM 691 O O . GLU A 1 90 ? 15.763 -12.043 5.846 1.00 97.88 90 GLU A O 1
ATOM 696 N N . CYS A 1 91 ? 15.593 -9.817 6.147 1.00 98.19 91 CYS A N 1
ATOM 697 C CA . CYS A 1 91 ? 14.785 -9.518 4.965 1.00 98.19 91 CYS A CA 1
ATOM 698 C C . CYS A 1 91 ? 15.368 -8.304 4.233 1.00 98.19 91 CYS A C 1
ATOM 700 O O . CYS A 1 91 ? 14.870 -7.189 4.400 1.00 98.19 91 CYS A O 1
ATOM 702 N N . PRO A 1 92 ? 16.447 -8.496 3.454 1.00 97.88 92 PRO A N 1
ATOM 703 C CA . PRO A 1 92 ? 17.129 -7.392 2.801 1.00 97.88 92 PRO A CA 1
ATOM 704 C C . PRO A 1 92 ? 16.279 -6.751 1.704 1.00 97.88 92 PRO A C 1
ATOM 706 O O . PRO A 1 92 ? 15.728 -7.444 0.848 1.00 97.88 92 PRO A O 1
ATOM 709 N N . TRP A 1 93 ? 16.318 -5.420 1.623 1.00 97.62 93 TRP A N 1
ATOM 710 C CA . TRP A 1 93 ? 15.609 -4.623 0.608 1.00 97.62 93 TRP A CA 1
ATOM 711 C C . TRP A 1 93 ? 15.838 -5.120 -0.822 1.00 97.62 93 TRP A C 1
ATOM 713 O O . TRP A 1 93 ? 14.918 -5.172 -1.640 1.00 97.62 93 TRP A O 1
ATOM 723 N N . LYS A 1 94 ? 17.070 -5.559 -1.106 1.00 97.56 94 LYS A N 1
ATOM 724 C CA . LYS A 1 94 ? 17.508 -6.063 -2.414 1.00 97.56 94 LYS A CA 1
ATOM 725 C C . LYS A 1 94 ? 16.837 -7.362 -2.854 1.00 97.56 94 LYS A C 1
ATOM 727 O O . LYS A 1 94 ? 16.920 -7.701 -4.029 1.00 97.56 94 LYS A O 1
ATOM 732 N N . GLU A 1 95 ? 16.195 -8.103 -1.953 1.00 97.06 95 GLU A N 1
ATOM 733 C CA . GLU A 1 95 ? 15.457 -9.305 -2.345 1.00 97.06 95 GLU A CA 1
ATOM 734 C C . GLU A 1 95 ? 14.169 -8.990 -3.112 1.00 97.06 95 GLU A C 1
ATOM 736 O O . GLU A 1 95 ? 13.666 -9.861 -3.824 1.00 97.06 95 GLU A O 1
ATOM 741 N N . GLY A 1 96 ? 13.653 -7.761 -2.988 1.00 97.00 96 GLY A N 1
ATOM 742 C CA . GLY A 1 96 ? 12.515 -7.284 -3.769 1.00 97.00 96 GLY A CA 1
ATOM 743 C C . GLY A 1 96 ? 11.211 -8.027 -3.473 1.00 97.00 96 GLY A C 1
ATOM 744 O O . GLY A 1 96 ? 10.456 -8.340 -4.396 1.00 97.00 96 GLY A O 1
ATOM 745 N N . TYR A 1 97 ? 10.967 -8.365 -2.202 1.00 98.12 97 TYR A N 1
ATOM 746 C CA . TYR A 1 97 ? 9.644 -8.783 -1.725 1.00 98.12 97 TYR A CA 1
ATOM 747 C C . TYR A 1 97 ? 8.651 -7.611 -1.753 1.00 98.12 97 TYR A C 1
ATOM 749 O O . TYR A 1 97 ? 9.029 -6.478 -2.042 1.00 98.12 97 TYR A O 1
ATOM 757 N N . LEU A 1 98 ? 7.369 -7.882 -1.482 1.00 97.94 98 LEU A N 1
ATOM 758 C CA . LEU A 1 98 ? 6.279 -6.904 -1.598 1.00 97.94 98 LEU A CA 1
ATOM 759 C C . LEU A 1 98 ? 6.564 -5.569 -0.889 1.00 97.94 98 LEU A C 1
ATOM 761 O O . LEU A 1 98 ? 6.161 -4.525 -1.394 1.00 97.94 98 LEU A O 1
ATOM 765 N N . MET A 1 99 ? 7.272 -5.585 0.246 1.00 98.06 99 MET A N 1
ATOM 766 C CA . MET A 1 99 ? 7.583 -4.383 1.029 1.00 98.06 99 MET A CA 1
ATOM 767 C C . MET A 1 99 ? 8.875 -3.665 0.592 1.00 98.06 99 MET A C 1
ATOM 769 O O . MET A 1 99 ? 9.376 -2.812 1.320 1.00 98.06 99 MET A O 1
ATOM 773 N N . SER A 1 100 ? 9.389 -3.966 -0.607 1.00 96.31 100 SER A N 1
ATOM 774 C CA . SER A 1 100 ? 10.516 -3.295 -1.268 1.00 96.31 100 SER A CA 1
ATOM 775 C C . SER A 1 100 ? 10.114 -2.702 -2.626 1.00 96.31 100 SER A C 1
ATOM 777 O O . SER A 1 100 ? 9.186 -3.179 -3.281 1.00 96.31 100 SER A O 1
ATOM 779 N N . TYR A 1 101 ? 10.824 -1.661 -3.077 1.00 91.12 101 TYR A N 1
ATOM 780 C CA . TYR A 1 101 ? 10.683 -1.112 -4.435 1.00 91.12 101 TYR A CA 1
ATOM 781 C C . TYR A 1 101 ? 11.623 -1.762 -5.462 1.00 91.12 101 TYR A C 1
ATOM 783 O O . TYR A 1 101 ? 11.546 -1.427 -6.645 1.00 91.12 101 TYR A O 1
ATOM 791 N N . GLU A 1 102 ? 12.500 -2.676 -5.037 1.00 93.31 102 GLU A N 1
ATOM 792 C CA . GLU A 1 102 ? 13.356 -3.449 -5.943 1.00 93.31 102 GLU A CA 1
ATOM 793 C C . GLU A 1 102 ? 12.549 -4.510 -6.695 1.00 93.31 102 GLU A C 1
ATOM 795 O O . GLU A 1 102 ? 11.659 -5.162 -6.142 1.00 93.31 102 GLU A O 1
ATOM 800 N N . ASP A 1 103 ? 12.879 -4.734 -7.969 1.00 88.81 103 ASP A N 1
ATOM 801 C CA . ASP A 1 103 ? 12.239 -5.801 -8.739 1.00 88.81 103 ASP A CA 1
ATOM 802 C C . ASP A 1 103 ? 12.838 -7.167 -8.371 1.00 88.81 103 ASP A C 1
ATOM 804 O O . ASP A 1 103 ? 13.775 -7.652 -9.002 1.00 88.81 103 ASP A O 1
ATOM 808 N N . GLY A 1 104 ? 12.255 -7.818 -7.363 1.00 90.75 104 GLY A N 1
ATOM 809 C CA . GLY A 1 104 ? 12.582 -9.190 -6.956 1.00 90.75 104 GLY A CA 1
ATOM 810 C C . GLY A 1 104 ? 11.972 -10.278 -7.851 1.00 90.75 104 GLY A C 1
ATOM 811 O O . GLY A 1 104 ? 11.861 -11.441 -7.448 1.00 90.75 104 GLY A O 1
ATOM 812 N N . GLY A 1 105 ? 11.487 -9.929 -9.048 1.00 91.50 105 GLY A N 1
ATOM 813 C CA . GLY A 1 105 ? 10.825 -10.862 -9.955 1.00 91.50 105 GLY A CA 1
ATOM 814 C C . GLY A 1 105 ? 9.480 -11.329 -9.400 1.00 91.50 105 GLY A C 1
ATOM 815 O O . GLY A 1 105 ? 8.555 -10.535 -9.265 1.00 91.50 105 GLY A O 1
ATOM 816 N N . LEU A 1 106 ? 9.342 -12.623 -9.092 1.00 91.69 106 LEU A N 1
ATOM 817 C CA . LEU A 1 106 ? 8.116 -13.157 -8.482 1.00 91.69 106 LEU A CA 1
ATOM 818 C C . LEU A 1 106 ? 8.001 -12.833 -6.985 1.00 91.69 106 LEU A C 1
ATOM 820 O O . LEU A 1 106 ? 6.894 -12.874 -6.447 1.00 91.69 106 LEU A O 1
ATOM 824 N N . LYS A 1 107 ? 9.115 -12.499 -6.314 1.00 95.19 107 LYS A N 1
ATOM 825 C CA . LYS A 1 107 ? 9.117 -12.162 -4.882 1.00 95.19 107 LYS A CA 1
ATOM 826 C C . LYS A 1 107 ? 8.293 -10.911 -4.583 1.00 95.19 107 LYS A C 1
ATOM 828 O O . LYS A 1 107 ? 7.626 -10.881 -3.558 1.00 95.19 107 LYS A O 1
ATOM 833 N N . LYS A 1 108 ? 8.215 -9.949 -5.509 1.00 93.94 108 LYS A N 1
ATOM 834 C CA . LYS A 1 108 ? 7.433 -8.709 -5.334 1.00 93.94 108 LYS A CA 1
ATOM 835 C C . LYS A 1 108 ? 5.928 -8.922 -5.158 1.00 93.94 108 LYS A C 1
ATOM 837 O O . LYS A 1 108 ? 5.219 -7.991 -4.809 1.00 93.94 108 LYS A O 1
ATOM 842 N N . PHE A 1 109 ? 5.435 -10.130 -5.434 1.00 94.56 109 PHE A N 1
ATOM 843 C CA . PHE A 1 109 ? 4.041 -10.529 -5.222 1.00 94.56 109 PHE A CA 1
ATOM 844 C C . PHE A 1 109 ? 3.854 -11.370 -3.951 1.00 94.56 109 PHE A C 1
ATOM 846 O O . PHE A 1 109 ? 2.812 -11.998 -3.773 1.00 94.56 109 PHE A O 1
ATOM 853 N N . ARG A 1 110 ? 4.876 -11.446 -3.094 1.00 97.06 110 ARG A N 1
ATOM 854 C CA . ARG A 1 110 ? 4.888 -12.223 -1.855 1.00 97.06 110 ARG A CA 1
ATOM 855 C C . ARG A 1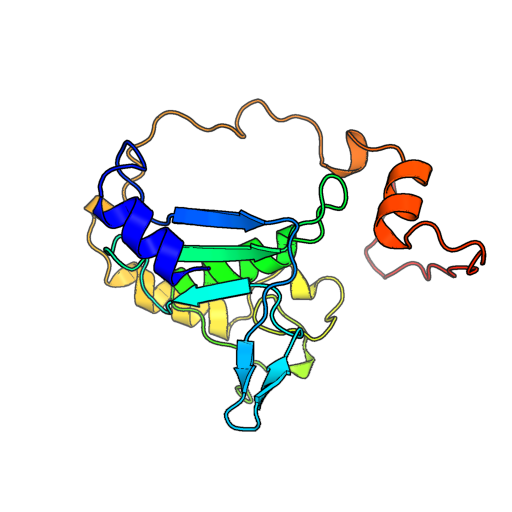 110 ? 5.353 -11.348 -0.703 1.00 97.06 110 ARG A C 1
ATOM 857 O O . ARG A 1 110 ? 6.198 -10.474 -0.876 1.00 97.06 110 ARG A O 1
ATOM 864 N N . LEU A 1 111 ? 4.824 -11.626 0.479 1.00 98.38 111 LEU A N 1
ATOM 865 C CA . LEU A 1 111 ? 5.365 -11.080 1.715 1.00 98.38 111 LEU A CA 1
ATOM 866 C C . LEU A 1 111 ? 6.694 -11.778 2.028 1.00 98.38 111 LEU A C 1
ATOM 868 O O . LEU A 1 111 ? 6.860 -12.966 1.744 1.00 98.38 111 LEU A O 1
ATOM 872 N N . SER A 1 112 ? 7.642 -11.038 2.597 1.00 98.50 112 SER A N 1
ATOM 873 C CA . SER A 1 112 ? 8.820 -11.636 3.222 1.00 98.50 112 SER A CA 1
ATOM 874 C C . SER A 1 112 ? 8.433 -12.286 4.556 1.00 98.50 112 SER A C 1
ATOM 876 O O . SER A 1 112 ? 7.390 -11.974 5.142 1.00 98.50 112 SER A O 1
ATOM 878 N N . GLN A 1 113 ? 9.318 -13.116 5.109 1.00 98.44 113 GLN A N 1
ATOM 879 C CA . GLN A 1 113 ? 9.123 -13.669 6.453 1.00 98.44 113 GLN A CA 1
ATOM 880 C C . GLN A 1 113 ? 9.014 -12.588 7.546 1.00 98.44 113 GLN A C 1
ATOM 882 O O . GLN A 1 113 ? 8.305 -12.784 8.535 1.00 98.44 113 GLN A O 1
ATOM 887 N N . CYS A 1 114 ? 9.675 -11.438 7.369 1.00 98.62 114 CYS A N 1
ATOM 888 C CA . CYS A 1 114 ? 9.609 -10.321 8.310 1.00 98.62 114 CYS A CA 1
ATOM 889 C C . CYS A 1 114 ? 8.252 -9.628 8.225 1.00 98.62 114 CYS A C 1
ATOM 891 O O . CYS A 1 114 ? 7.603 -9.422 9.250 1.00 98.62 114 CYS A O 1
ATOM 893 N N . SER A 1 115 ? 7.779 -9.360 7.006 1.00 98.62 115 SER A N 1
ATOM 894 C CA . SER A 1 115 ? 6.462 -8.770 6.773 1.00 98.62 115 SER A CA 1
ATOM 895 C C . SER A 1 115 ? 5.342 -9.660 7.324 1.00 98.62 115 SER A C 1
ATOM 897 O O . SER A 1 115 ? 4.473 -9.185 8.054 1.00 98.62 115 SER A O 1
ATOM 899 N N . GLU A 1 116 ? 5.388 -10.972 7.061 1.00 98.69 116 GLU A N 1
ATOM 900 C CA . GLU A 1 116 ? 4.420 -11.930 7.614 1.00 98.69 116 GLU A CA 1
ATOM 901 C C . GLU A 1 116 ? 4.424 -11.951 9.147 1.00 98.69 116 GLU A C 1
ATOM 903 O O . GLU A 1 116 ? 3.368 -12.028 9.782 1.00 98.69 116 GLU A O 1
ATOM 908 N N . ARG A 1 117 ? 5.613 -11.893 9.761 1.00 98.62 117 ARG A N 1
ATOM 909 C CA . ARG A 1 117 ? 5.771 -11.867 11.218 1.00 98.62 117 ARG A CA 1
ATOM 910 C C . ARG A 1 117 ? 5.156 -10.602 11.812 1.00 98.62 117 ARG A C 1
ATOM 912 O O . ARG A 1 117 ? 4.381 -10.725 12.761 1.00 98.62 117 ARG A O 1
ATOM 919 N N . SER A 1 118 ? 5.450 -9.431 11.250 1.00 98.50 118 SER A N 1
ATOM 920 C CA . SER A 1 118 ? 4.918 -8.149 11.724 1.00 98.50 118 SER A CA 1
ATOM 921 C C . SER A 1 118 ? 3.400 -8.078 11.581 1.00 98.50 118 SER A C 1
ATOM 923 O O . SER A 1 118 ? 2.713 -7.772 12.557 1.00 98.50 118 SER A O 1
ATOM 925 N N . ILE A 1 119 ? 2.859 -8.488 10.427 1.00 98.62 119 ILE A N 1
ATOM 926 C CA . ILE A 1 119 ? 1.407 -8.561 10.210 1.00 98.62 119 ILE A CA 1
ATOM 927 C C . ILE A 1 119 ? 0.757 -9.477 11.245 1.00 98.62 119 ILE A C 1
ATOM 929 O O . ILE A 1 119 ? -0.213 -9.097 11.896 1.00 98.62 119 ILE A O 1
ATOM 933 N N . ARG A 1 120 ? 1.310 -10.675 11.463 1.00 98.38 120 ARG A N 1
ATOM 934 C CA . ARG A 1 120 ? 0.771 -11.625 12.445 1.00 98.38 120 ARG A CA 1
ATOM 935 C C . ARG A 1 120 ? 0.775 -11.052 13.861 1.00 98.38 120 ARG A C 1
ATOM 937 O O . ARG A 1 120 ? -0.180 -11.265 14.604 1.00 98.38 120 ARG A O 1
ATOM 944 N N . GLN A 1 121 ? 1.840 -10.356 14.255 1.00 98.12 121 GLN A N 1
ATOM 945 C CA . GLN A 1 121 ? 1.937 -9.738 15.579 1.00 98.12 121 GLN A CA 1
ATOM 946 C C . GLN A 1 121 ? 0.946 -8.587 15.755 1.00 98.12 121 GLN A C 1
ATOM 948 O O . GLN A 1 121 ? 0.360 -8.462 16.828 1.00 98.12 121 GLN A O 1
ATOM 953 N N . TYR A 1 122 ? 0.750 -7.774 14.717 1.00 98.00 122 TYR A N 1
ATOM 954 C CA . TYR A 1 122 ? -0.196 -6.668 14.741 1.00 98.00 122 TYR A CA 1
ATOM 955 C C . TYR A 1 122 ? -1.646 -7.166 14.762 1.00 98.00 122 TYR A C 1
ATOM 957 O O . TYR A 1 122 ? -2.399 -6.812 15.666 1.00 98.00 122 TYR A O 1
ATOM 965 N N . VAL A 1 123 ? -2.011 -8.069 13.845 1.00 96.50 123 VAL A N 1
ATOM 966 C CA . VAL A 1 123 ? -3.378 -8.603 13.728 1.00 96.50 123 VAL A CA 1
ATOM 967 C C . VAL A 1 123 ? -3.824 -9.324 15.001 1.00 96.50 123 VAL A C 1
ATOM 969 O O . VAL A 1 123 ? -4.961 -9.159 15.420 1.00 96.50 123 VAL A O 1
ATOM 972 N N . ARG A 1 124 ? -2.928 -10.047 15.687 1.00 97.00 124 ARG A N 1
ATOM 973 C CA . ARG A 1 124 ? -3.231 -10.712 16.973 1.00 97.00 124 ARG A CA 1
ATOM 974 C C . ARG A 1 124 ? -3.655 -9.766 18.102 1.00 97.00 124 ARG A C 1
ATOM 976 O O . ARG A 1 124 ? -4.146 -10.244 19.116 1.00 97.00 124 ARG A O 1
ATOM 983 N N . ARG A 1 125 ? -3.401 -8.463 17.970 1.00 96.38 125 ARG A N 1
ATOM 984 C CA . ARG A 1 125 ? -3.751 -7.443 18.971 1.00 96.38 125 ARG A CA 1
ATOM 985 C C . ARG A 1 125 ? -5.024 -6.676 18.610 1.00 96.38 125 ARG A C 1
ATOM 987 O O . ARG A 1 125 ? -5.436 -5.814 19.381 1.00 96.38 125 ARG A O 1
ATOM 994 N N . LEU A 1 126 ? -5.604 -6.936 17.438 1.00 96.75 126 LEU A N 1
ATOM 995 C CA . LEU A 1 126 ? -6.847 -6.304 17.007 1.00 96.75 126 LEU A CA 1
ATOM 996 C C . LEU A 1 126 ? -8.034 -6.914 17.755 1.00 96.75 126 LEU A C 1
ATOM 998 O O . LEU A 1 126 ? -7.978 -8.055 18.208 1.00 96.75 126 LEU A O 1
ATOM 1002 N N . SER A 1 127 ? -9.109 -6.141 17.881 1.00 95.44 127 SER A N 1
ATOM 1003 C CA . SER A 1 127 ? -10.360 -6.638 18.447 1.00 95.44 127 SER A CA 1
ATOM 1004 C C . SER A 1 127 ? -11.019 -7.663 17.523 1.00 95.44 127 SER A C 1
ATOM 1006 O O . SER A 1 127 ? -10.867 -7.606 16.300 1.00 95.44 127 SER A O 1
ATOM 1008 N N . ASP A 1 128 ? -11.834 -8.545 18.099 1.00 93.31 128 ASP A N 1
ATOM 1009 C CA . ASP A 1 128 ? -12.624 -9.513 17.330 1.00 93.31 128 ASP A CA 1
ATOM 1010 C C . ASP A 1 128 ? -13.528 -8.828 16.299 1.00 93.31 128 ASP A C 1
ATOM 1012 O O . ASP A 1 128 ? -13.671 -9.315 15.179 1.00 93.31 128 ASP A O 1
ATOM 1016 N N . ASP A 1 129 ? -14.086 -7.662 16.639 1.00 91.44 129 ASP A N 1
ATOM 1017 C CA . ASP A 1 129 ? -14.923 -6.876 15.727 1.00 91.44 129 ASP A CA 1
ATOM 1018 C C . ASP A 1 129 ? -14.174 -6.405 14.473 1.00 91.44 129 ASP A C 1
ATOM 1020 O O . ASP A 1 129 ? -14.797 -6.255 13.427 1.00 91.44 129 ASP A O 1
ATOM 1024 N N . CYS A 1 130 ? -12.857 -6.196 14.561 1.00 93.69 130 CYS A N 1
ATOM 1025 C CA . CYS A 1 130 ? -12.025 -5.823 13.417 1.00 93.69 130 CYS A CA 1
ATOM 1026 C C . CYS A 1 130 ? -11.687 -7.025 12.520 1.00 93.69 130 CYS A C 1
ATOM 1028 O O . CYS A 1 130 ? -11.564 -6.886 11.307 1.00 93.69 130 CYS A O 1
ATOM 1030 N N . ILE A 1 131 ? -11.508 -8.213 13.105 1.00 91.94 131 ILE A N 1
ATOM 1031 C CA . ILE A 1 131 ? -11.079 -9.413 12.364 1.00 91.94 131 ILE A CA 1
ATOM 1032 C C . ILE A 1 131 ? -12.282 -10.168 11.781 1.00 91.94 131 ILE A C 1
ATOM 1034 O O . ILE A 1 131 ? -12.172 -10.829 10.744 1.00 91.94 131 ILE A O 1
ATOM 1038 N N . ARG A 1 132 ? -13.443 -10.099 12.438 1.00 91.19 132 ARG A N 1
ATOM 1039 C CA . ARG A 1 132 ? -14.652 -10.798 12.004 1.00 91.19 132 ARG A CA 1
ATOM 1040 C C . ARG A 1 132 ? -15.153 -10.222 10.680 1.00 91.19 132 ARG A C 1
ATOM 1042 O O . ARG A 1 132 ? -15.524 -9.058 10.589 1.00 91.19 132 ARG A O 1
ATOM 1049 N N . VAL A 1 133 ? -15.258 -11.075 9.661 1.00 86.44 133 VAL A N 1
ATOM 1050 C CA . VAL A 1 133 ? -15.834 -10.695 8.365 1.00 86.44 133 VAL A CA 1
ATOM 1051 C C . VAL A 1 133 ? -17.343 -10.514 8.517 1.00 86.44 133 VAL A C 1
ATOM 1053 O O . VAL A 1 133 ? -18.093 -11.483 8.600 1.00 86.44 133 VAL A O 1
ATOM 1056 N N . LEU A 1 134 ? -17.782 -9.258 8.567 1.00 83.94 134 LEU A N 1
ATOM 1057 C CA . LEU A 1 134 ? -19.198 -8.895 8.695 1.00 83.94 134 LEU A CA 1
ATOM 1058 C C . LEU A 1 134 ? -19.911 -8.770 7.343 1.00 83.94 134 LEU A C 1
ATOM 1060 O O . LEU A 1 134 ? -21.132 -8.888 7.267 1.00 83.94 134 LEU A O 1
ATOM 1064 N N . ASN A 1 135 ? -19.165 -8.502 6.271 1.00 82.56 135 ASN A N 1
ATOM 1065 C CA . ASN A 1 135 ? -19.746 -8.253 4.961 1.00 82.56 135 ASN A CA 1
ATOM 1066 C C . ASN A 1 135 ? -20.061 -9.571 4.234 1.00 82.56 135 ASN A C 1
ATOM 1068 O O . ASN A 1 135 ? -19.159 -10.347 3.925 1.00 82.56 135 ASN A O 1
ATOM 1072 N N . ALA A 1 136 ? -21.335 -9.795 3.905 1.00 83.19 136 ALA A N 1
ATOM 1073 C CA . ALA A 1 136 ? -21.765 -10.937 3.095 1.00 83.19 136 ALA A CA 1
ATOM 1074 C C . ALA A 1 136 ? -21.417 -10.779 1.600 1.00 83.19 136 ALA A C 1
ATOM 1076 O O . ALA A 1 136 ? -21.374 -11.762 0.858 1.00 83.19 136 ALA A O 1
ATOM 1077 N N . GLN A 1 137 ? -21.170 -9.547 1.143 1.00 85.50 137 GLN A N 1
ATOM 1078 C CA . GLN A 1 137 ? -20.865 -9.254 -0.251 1.00 85.50 137 GLN A CA 1
ATOM 1079 C C . GLN A 1 137 ? -19.376 -9.456 -0.539 1.00 85.50 137 GLN A C 1
ATOM 1081 O O . GLN A 1 137 ? -18.525 -8.671 -0.123 1.00 85.50 137 GLN A O 1
ATOM 1086 N N . ASN A 1 138 ? -19.070 -10.461 -1.356 1.00 86.12 138 ASN A N 1
ATOM 1087 C CA . ASN A 1 138 ? -17.754 -10.634 -1.960 1.00 86.12 138 ASN A CA 1
ATOM 1088 C C . ASN A 1 138 ? -17.823 -10.277 -3.453 1.00 86.12 138 ASN A C 1
ATOM 1090 O O . ASN A 1 138 ? -18.297 -11.067 -4.266 1.00 86.12 138 ASN A O 1
ATOM 1094 N N . TYR A 1 139 ? -17.328 -9.092 -3.823 1.00 85.88 139 TYR A N 1
ATOM 1095 C CA . TYR A 1 139 ? -17.315 -8.609 -5.214 1.00 85.88 139 TYR A CA 1
ATOM 1096 C C . TYR A 1 139 ? -16.432 -9.435 -6.163 1.00 85.88 139 TYR A C 1
ATOM 1098 O O . TYR A 1 139 ? -16.558 -9.316 -7.381 1.00 85.88 139 TYR A O 1
ATOM 1106 N N . LEU A 1 140 ? -15.548 -10.277 -5.621 1.00 85.69 140 LEU A N 1
ATOM 1107 C CA . LEU A 1 140 ? -14.692 -11.170 -6.398 1.00 85.69 140 LEU A CA 1
ATOM 1108 C C . LEU A 1 140 ? -15.294 -12.570 -6.574 1.00 85.69 140 LEU A C 1
ATOM 1110 O O . LEU A 1 140 ? -14.735 -13.360 -7.328 1.00 85.69 140 LEU A O 1
ATOM 1114 N N . ARG A 1 141 ? -16.430 -12.884 -5.929 1.00 86.75 141 ARG A N 1
ATOM 1115 C CA . ARG A 1 141 ? -17.034 -14.230 -5.940 1.00 86.75 141 ARG A CA 1
ATOM 1116 C C . ARG A 1 141 ? -17.303 -14.756 -7.350 1.00 86.75 141 ARG A C 1
ATOM 1118 O O . ARG A 1 1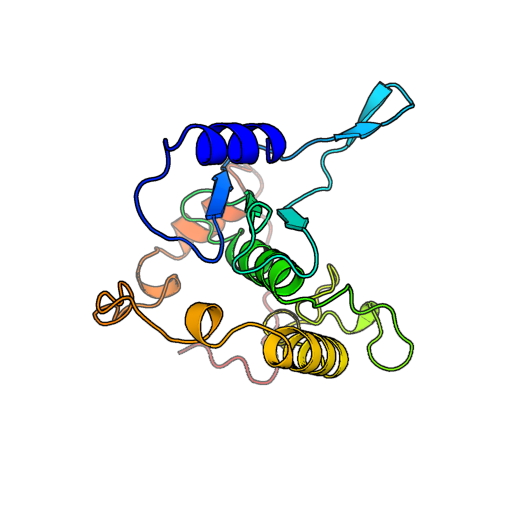41 ? -17.014 -15.914 -7.632 1.00 86.75 141 ARG A O 1
ATOM 1125 N N . ASP A 1 142 ? -17.824 -13.899 -8.222 1.00 87.06 142 ASP A N 1
ATOM 1126 C CA . ASP A 1 142 ? -18.227 -14.269 -9.584 1.00 87.06 142 ASP A CA 1
ATOM 1127 C C . ASP A 1 142 ? -17.186 -13.877 -10.647 1.00 87.06 142 ASP A C 1
ATOM 1129 O O . ASP A 1 142 ? -17.417 -14.038 -11.848 1.00 87.06 142 ASP A O 1
ATOM 1133 N N . GLN A 1 143 ? -16.016 -13.372 -10.233 1.00 86.06 143 GLN A N 1
ATOM 1134 C CA . GLN A 1 143 ? -14.946 -13.006 -11.158 1.00 86.06 143 GLN A CA 1
ATOM 1135 C C . GLN A 1 143 ? -14.225 -14.259 -11.656 1.00 86.06 143 GLN A C 1
ATOM 1137 O O . GLN A 1 143 ? -13.451 -14.884 -10.938 1.00 86.06 143 GLN A O 1
ATOM 1142 N N . ARG A 1 144 ? -14.474 -14.616 -12.920 1.00 88.19 144 ARG A N 1
ATOM 1143 C CA . ARG A 1 144 ? -13.872 -15.793 -13.577 1.00 88.19 144 ARG A CA 1
ATOM 1144 C C . ARG A 1 144 ? -12.740 -15.469 -14.546 1.00 88.19 144 ARG A C 1
ATOM 1146 O O . ARG A 1 144 ? -12.192 -16.386 -15.142 1.00 88.19 144 ARG A O 1
ATOM 1153 N N . LYS A 1 145 ? -12.439 -14.185 -14.748 1.00 88.94 145 LYS A N 1
ATOM 1154 C CA . LYS A 1 145 ? -11.413 -13.723 -15.688 1.00 88.94 145 LYS A CA 1
ATOM 1155 C C . LYS A 1 145 ? -10.322 -12.974 -14.947 1.00 88.94 145 LYS A C 1
ATOM 1157 O O . LYS A 1 145 ? -10.608 -12.064 -14.170 1.00 88.94 145 LYS A O 1
ATOM 1162 N N . PHE A 1 146 ? -9.075 -13.305 -15.240 1.00 85.62 146 PHE A N 1
ATOM 1163 C CA . PHE A 1 146 ? -7.925 -12.549 -14.779 1.00 85.62 146 PHE A CA 1
ATOM 1164 C C . PHE A 1 146 ? -7.815 -11.211 -15.524 1.00 85.62 146 PHE A C 1
ATOM 1166 O O . PHE A 1 146 ? -8.235 -11.105 -16.681 1.00 85.62 146 PHE A O 1
ATOM 1173 N N . PRO A 1 147 ? -7.172 -10.190 -14.925 1.00 83.00 147 PRO A N 1
ATOM 1174 C CA . PRO A 1 147 ? -6.905 -8.914 -15.594 1.00 83.00 147 PRO A CA 1
ATOM 1175 C C . PRO A 1 147 ? -6.246 -9.050 -16.978 1.00 83.00 147 PRO A C 1
ATOM 1177 O O . PRO A 1 147 ? -6.518 -8.265 -17.881 1.00 83.00 147 PRO A O 1
ATOM 1180 N N . GLY A 1 148 ? -5.401 -10.069 -17.169 1.00 83.88 148 GLY A N 1
ATOM 1181 C CA . GLY A 1 148 ? -4.759 -10.353 -18.457 1.00 83.88 148 GLY A CA 1
ATOM 1182 C C . GLY A 1 148 ? -5.709 -10.876 -19.541 1.00 83.88 148 GLY A C 1
ATOM 1183 O O . GLY A 1 148 ? -5.416 -10.725 -20.724 1.00 83.88 148 GLY A O 1
ATOM 1184 N N . GLU A 1 149 ? -6.851 -11.451 -19.161 1.00 87.06 149 GLU A N 1
ATOM 1185 C CA . GLU A 1 149 ? -7.858 -12.002 -20.080 1.00 87.06 149 GLU A CA 1
ATOM 1186 C C . GLU A 1 149 ? -8.894 -10.957 -20.511 1.00 87.06 149 GLU A C 1
ATOM 1188 O O . GLU A 1 149 ? -9.591 -11.131 -21.511 1.00 87.06 149 GLU A O 1
ATOM 1193 N N . THR A 1 150 ? -9.006 -9.852 -19.771 1.00 86.62 150 THR A N 1
ATOM 1194 C CA . THR A 1 150 ? -9.946 -8.762 -20.068 1.00 86.62 150 THR A CA 1
ATOM 1195 C C . THR A 1 150 ? -9.327 -7.667 -20.940 1.00 86.62 150 THR A C 1
ATOM 1197 O O . THR A 1 150 ? -10.048 -6.807 -21.450 1.00 86.62 150 THR A O 1
ATOM 1200 N N . ILE A 1 151 ? -8.008 -7.705 -21.169 1.00 86.19 151 ILE A N 1
ATOM 1201 C CA . ILE A 1 151 ? -7.267 -6.684 -21.913 1.00 86.19 151 ILE A CA 1
ATOM 1202 C C . ILE A 1 151 ? -6.531 -7.249 -23.132 1.00 86.19 151 ILE A C 1
ATOM 1204 O O . ILE A 1 151 ? -5.854 -8.272 -23.093 1.00 86.19 151 ILE A O 1
ATOM 1208 N N . ARG A 1 152 ? -6.604 -6.535 -24.261 1.00 87.94 152 ARG A N 1
ATOM 1209 C CA . ARG A 1 152 ? -5.856 -6.910 -25.471 1.00 87.94 152 ARG A CA 1
ATOM 1210 C C . ARG A 1 152 ? -4.366 -6.602 -25.294 1.00 87.94 152 ARG A C 1
ATOM 1212 O O . ARG A 1 152 ? -4.014 -5.452 -25.033 1.00 87.94 152 ARG A O 1
ATOM 1219 N N . LYS A 1 153 ? -3.487 -7.572 -25.583 1.00 85.50 153 LYS A N 1
ATOM 1220 C CA . LYS A 1 153 ? -2.010 -7.458 -25.480 1.00 85.50 153 LYS A CA 1
ATOM 1221 C C . LYS A 1 153 ? -1.452 -6.139 -26.052 1.00 85.50 153 LYS A C 1
ATOM 1223 O O . LYS A 1 153 ? -0.782 -5.388 -25.353 1.00 85.50 153 LYS A O 1
ATOM 1228 N N . LYS A 1 154 ? -1.801 -5.789 -27.301 1.00 84.62 154 LYS A N 1
ATOM 1229 C CA . LYS A 1 154 ? -1.351 -4.539 -27.961 1.00 84.62 154 LYS A CA 1
ATOM 1230 C C . LYS A 1 154 ? -1.849 -3.271 -27.257 1.00 84.62 154 LYS A C 1
ATOM 1232 O O . LYS A 1 154 ? -1.163 -2.252 -27.258 1.00 84.62 154 LYS A O 1
ATOM 1237 N N . TYR A 1 155 ? -3.058 -3.300 -26.700 1.00 85.38 155 TYR A N 1
ATOM 1238 C CA . TYR A 1 155 ? -3.604 -2.165 -25.957 1.00 85.38 155 TYR A CA 1
ATOM 1239 C C . TYR A 1 155 ? -2.871 -1.989 -24.624 1.00 85.38 155 TYR A C 1
ATOM 1241 O O . TYR A 1 155 ? -2.416 -0.884 -24.339 1.00 85.38 155 TYR A O 1
ATOM 1249 N N . TYR A 1 156 ? -2.651 -3.084 -23.894 1.00 85.75 156 TYR A N 1
ATOM 1250 C CA . TYR A 1 156 ? -1.867 -3.089 -22.662 1.00 85.75 156 TYR A CA 1
ATOM 1251 C C . TYR A 1 156 ? -0.451 -2.532 -22.874 1.00 85.75 156 TYR A C 1
ATOM 1253 O O . TYR A 1 156 ? -0.063 -1.574 -22.211 1.00 85.75 156 TYR A O 1
ATOM 1261 N N . CYS A 1 157 ? 0.287 -3.029 -23.876 1.00 83.62 157 CYS A N 1
ATOM 1262 C CA . CYS A 1 157 ? 1.634 -2.531 -24.179 1.00 83.62 157 CYS A CA 1
ATOM 1263 C C . CYS A 1 157 ? 1.656 -1.033 -24.519 1.00 83.62 157 CYS A C 1
ATOM 1265 O O . CYS A 1 157 ? 2.526 -0.316 -24.034 1.00 83.62 157 CYS A O 1
ATOM 1267 N N . ARG A 1 158 ? 0.694 -0.532 -25.311 1.00 82.88 158 ARG A N 1
ATOM 1268 C CA . ARG A 1 158 ? 0.588 0.912 -25.601 1.00 82.88 158 ARG A CA 1
ATOM 1269 C C . ARG A 1 158 ? 0.308 1.730 -24.344 1.00 82.88 158 ARG A C 1
ATOM 1271 O O . ARG A 1 158 ? 0.819 2.836 -24.209 1.00 82.88 158 ARG A O 1
ATOM 1278 N N . ARG A 1 159 ? -0.489 1.192 -23.418 1.00 81.94 159 ARG A N 1
ATOM 1279 C CA . ARG A 1 159 ? -0.796 1.868 -22.157 1.00 81.94 159 ARG A CA 1
ATOM 1280 C C . ARG A 1 159 ? 0.419 1.942 -21.234 1.00 81.94 159 ARG A C 1
ATOM 1282 O O . ARG A 1 159 ? 0.626 2.981 -20.616 1.00 81.94 159 ARG A O 1
ATOM 1289 N N . LEU A 1 160 ? 1.222 0.878 -21.186 1.00 79.56 160 LEU A N 1
ATOM 1290 C CA . LEU A 1 160 ? 2.459 0.815 -20.406 1.00 79.56 160 LEU A CA 1
ATOM 1291 C C . LEU A 1 160 ? 3.562 1.721 -20.960 1.00 79.56 160 LEU A C 1
ATOM 1293 O O . LEU A 1 160 ? 4.172 2.479 -20.213 1.00 79.56 160 LEU A O 1
ATOM 1297 N N . MET A 1 161 ? 3.816 1.641 -22.266 1.00 76.44 161 MET A N 1
ATOM 1298 C CA . MET A 1 161 ? 4.940 2.332 -22.909 1.00 76.44 161 MET A CA 1
ATOM 1299 C C . MET A 1 161 ? 4.632 3.799 -23.241 1.00 76.44 161 MET A C 1
ATOM 1301 O O . MET A 1 161 ? 5.544 4.571 -23.522 1.00 76.44 161 MET A O 1
ATOM 1305 N N . GLY A 1 162 ? 3.356 4.195 -23.199 1.00 68.38 162 GLY A N 1
ATOM 1306 C CA . GLY A 1 162 ? 2.890 5.484 -23.700 1.00 68.38 162 GLY A CA 1
ATOM 1307 C C . GLY A 1 162 ? 2.811 5.523 -25.232 1.00 68.38 162 GLY A C 1
ATOM 1308 O O . GLY A 1 162 ? 3.204 4.586 -25.927 1.00 68.38 162 GLY A O 1
ATOM 1309 N N . ASN A 1 163 ? 2.301 6.630 -25.780 1.00 59.81 163 ASN A N 1
ATOM 1310 C CA . ASN A 1 163 ? 2.313 6.901 -27.225 1.00 59.81 163 ASN A CA 1
ATOM 1311 C C . ASN A 1 163 ? 3.717 7.337 -27.684 1.00 59.81 163 ASN A C 1
ATOM 1313 O O . ASN A 1 163 ? 3.891 8.411 -28.258 1.00 59.81 163 ASN A O 1
ATOM 1317 N N . THR A 1 164 ? 4.746 6.542 -27.398 1.00 56.69 164 THR A N 1
ATOM 1318 C CA . THR A 1 164 ? 6.083 6.802 -27.928 1.00 56.69 164 THR A CA 1
ATOM 1319 C C . THR A 1 164 ? 6.103 6.411 -29.403 1.00 56.69 164 THR A C 1
ATOM 1321 O O . THR A 1 164 ? 5.787 5.275 -29.753 1.00 56.69 164 THR A O 1
ATOM 1324 N N . LYS A 1 165 ? 6.480 7.349 -30.283 1.00 52.81 165 LYS A N 1
ATOM 1325 C CA . LYS A 1 165 ? 6.714 7.075 -31.716 1.00 52.81 165 LYS A CA 1
ATOM 1326 C C . LYS A 1 165 ? 7.888 6.108 -31.945 1.00 52.81 165 LYS A C 1
ATOM 1328 O O . LYS A 1 165 ? 8.045 5.584 -33.040 1.00 52.81 165 LYS A O 1
ATOM 1333 N N . GLU A 1 166 ? 8.680 5.848 -30.909 1.00 58.47 166 GLU A N 1
ATOM 1334 C CA . GLU A 1 166 ? 9.775 4.886 -30.914 1.00 58.47 166 GLU A CA 1
ATOM 1335 C C . GLU A 1 166 ? 9.293 3.496 -30.491 1.00 58.47 166 GLU A C 1
ATOM 1337 O O . GLU A 1 166 ? 8.881 3.259 -29.351 1.00 58.47 166 GLU A O 1
ATOM 1342 N N . SER A 1 167 ? 9.377 2.545 -31.414 1.00 57.31 167 SER A N 1
ATOM 1343 C CA . SER A 1 167 ? 9.226 1.124 -31.126 1.00 57.31 167 SER A CA 1
ATOM 1344 C C . SER A 1 167 ? 10.475 0.597 -30.415 1.00 57.31 167 SER A C 1
ATOM 1346 O O . SER A 1 167 ? 11.498 0.347 -31.050 1.00 57.31 167 SER A O 1
ATOM 1348 N N . LYS A 1 168 ? 10.396 0.388 -29.095 1.00 61.62 168 LYS A N 1
ATOM 1349 C CA . LYS A 1 168 ? 11.432 -0.338 -28.345 1.00 61.62 168 LYS A CA 1
ATOM 1350 C C . LYS A 1 168 ? 11.243 -1.846 -28.530 1.00 61.62 168 LYS A C 1
ATOM 1352 O O . LYS A 1 168 ? 10.177 -2.378 -28.221 1.00 61.62 168 LYS A O 1
ATOM 1357 N N . LYS A 1 169 ? 12.276 -2.548 -29.010 1.00 61.78 169 LYS A N 1
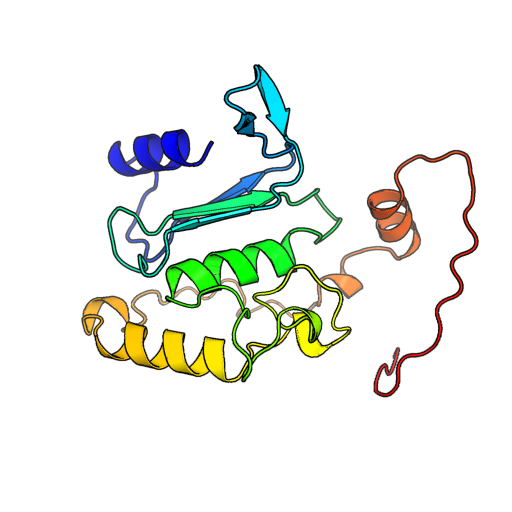ATOM 1358 C CA . LYS A 1 169 ? 12.305 -4.019 -28.990 1.00 61.78 169 LYS A CA 1
ATOM 1359 C C . LYS A 1 169 ? 12.478 -4.476 -27.542 1.00 61.78 169 LYS A C 1
ATOM 1361 O O . LYS A 1 169 ? 13.533 -4.276 -26.950 1.00 61.78 169 LYS A O 1
ATOM 1366 N N . VAL A 1 170 ? 11.431 -5.068 -26.973 1.00 60.69 170 VAL A N 1
ATOM 1367 C CA . VAL A 1 170 ? 11.486 -5.694 -25.648 1.00 60.69 170 VAL A CA 1
ATOM 1368 C C . VAL A 1 170 ? 11.829 -7.165 -25.839 1.00 60.69 170 VAL A C 1
ATOM 1370 O O . VAL A 1 170 ? 11.035 -7.925 -26.390 1.00 60.69 170 VAL A O 1
ATOM 1373 N N . PHE A 1 171 ? 13.016 -7.569 -25.394 1.00 64.88 171 PHE A N 1
ATOM 1374 C CA . PHE A 1 171 ? 13.410 -8.973 -25.363 1.00 64.88 171 PHE A CA 1
ATOM 1375 C C . PHE A 1 171 ? 12.951 -9.577 -24.038 1.00 64.88 171 PHE A C 1
ATOM 1377 O O . PHE A 1 171 ? 13.570 -9.365 -22.997 1.00 64.88 171 PHE A O 1
ATOM 1384 N N . VAL A 1 172 ? 11.839 -10.309 -24.068 1.00 61.91 172 VAL A N 1
ATOM 1385 C CA . VAL A 1 172 ? 11.355 -11.036 -22.892 1.00 61.91 172 VAL A CA 1
ATOM 1386 C C . VAL A 1 172 ? 12.182 -12.312 -22.760 1.00 61.91 172 VAL A C 1
ATOM 1388 O O . VAL A 1 172 ? 12.043 -13.232 -23.564 1.00 61.91 172 VAL A O 1
ATOM 1391 N N . LYS A 1 173 ? 13.059 -12.381 -21.755 1.00 64.00 173 LYS A N 1
ATOM 1392 C CA . LYS A 1 173 ? 13.677 -13.652 -21.360 1.00 64.00 173 LYS A CA 1
ATOM 1393 C C . LYS A 1 173 ? 12.656 -14.448 -20.553 1.00 64.00 173 LYS A C 1
ATOM 1395 O O . LYS A 1 173 ? 12.067 -13.919 -19.612 1.00 64.00 173 LYS A O 1
ATOM 1400 N N . LYS A 1 174 ? 12.437 -15.712 -20.921 1.00 60.94 174 LYS A N 1
ATOM 1401 C CA . LYS A 1 174 ? 11.575 -16.621 -20.159 1.00 60.94 174 LYS A CA 1
ATOM 1402 C C . LYS A 1 174 ? 12.153 -16.768 -18.750 1.00 60.94 174 LYS A C 1
ATOM 1404 O O . LYS A 1 174 ? 13.269 -17.255 -18.596 1.00 60.94 174 LYS A O 1
ATOM 1409 N N . ALA A 1 175 ? 11.412 -16.326 -17.740 1.00 61.16 175 ALA A N 1
ATOM 1410 C CA . ALA A 1 175 ? 11.778 -16.581 -16.354 1.00 61.16 175 ALA A CA 1
ATOM 1411 C C . ALA A 1 175 ? 11.485 -18.049 -16.007 1.00 61.16 175 ALA A C 1
ATOM 1413 O O . ALA A 1 175 ? 10.473 -18.605 -16.447 1.00 61.16 175 ALA A O 1
ATOM 1414 N N . ASN A 1 176 ? 12.353 -18.677 -15.211 1.00 58.19 176 ASN A N 1
ATOM 1415 C CA . ASN A 1 176 ? 12.096 -20.015 -14.676 1.00 58.19 176 ASN A CA 1
ATOM 1416 C C . ASN A 1 176 ? 10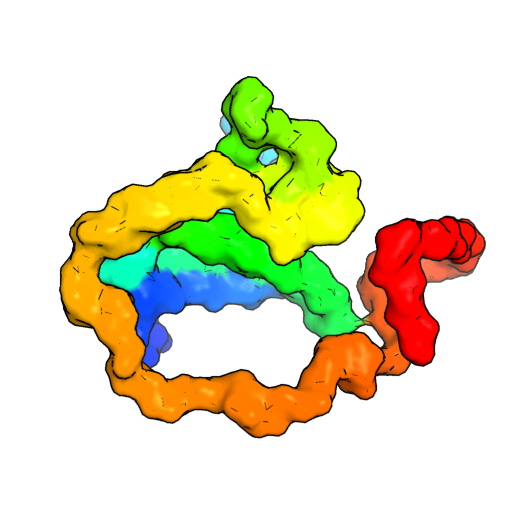.776 -20.006 -13.887 1.00 58.19 176 ASN A C 1
ATOM 1418 O O . ASN A 1 176 ? 10.555 -19.131 -13.054 1.00 58.19 176 ASN A O 1
ATOM 1422 N N . GLY A 1 177 ? 9.882 -20.951 -14.188 1.00 55.56 177 GLY A N 1
ATOM 1423 C CA . GLY A 1 177 ? 8.538 -21.014 -13.598 1.00 55.56 177 GLY A CA 1
ATOM 1424 C C . GLY A 1 177 ? 7.493 -20.095 -14.245 1.00 55.56 177 GLY A C 1
ATOM 1425 O O . GLY A 1 177 ? 6.342 -20.095 -13.818 1.00 55.56 177 GLY A O 1
ATOM 1426 N N . CYS A 1 178 ? 7.846 -19.334 -15.287 1.00 52.69 178 CYS A N 1
ATOM 1427 C CA . CYS A 1 178 ? 6.879 -18.583 -16.084 1.00 52.69 178 CYS A CA 1
ATOM 1428 C C . CYS A 1 178 ? 6.361 -19.465 -17.230 1.00 52.69 178 CYS A C 1
ATOM 1430 O O . CYS A 1 178 ? 6.988 -19.594 -18.289 1.00 52.69 178 CYS A O 1
ATOM 1432 N N . PHE A 1 179 ? 5.221 -20.109 -16.990 1.00 58.22 179 PHE A N 1
ATOM 1433 C CA . PHE A 1 179 ? 4.475 -20.853 -17.998 1.00 58.22 179 PHE A CA 1
ATOM 1434 C C . PHE A 1 179 ? 3.450 -19.901 -18.617 1.00 58.22 179 PHE A C 1
ATOM 1436 O O . PHE A 1 179 ? 2.394 -19.654 -18.044 1.00 58.22 179 PHE A O 1
ATOM 1443 N N . LEU A 1 180 ? 3.793 -19.304 -19.759 1.00 48.38 180 LEU A N 1
ATOM 1444 C CA . LEU A 1 180 ? 2.787 -18.664 -20.603 1.00 48.38 180 LEU A CA 1
ATOM 1445 C C . LEU A 1 180 ? 1.933 -19.796 -21.190 1.00 48.38 180 LEU A C 1
ATOM 1447 O O . LEU A 1 180 ? 2.475 -20.616 -21.931 1.00 48.38 180 LEU A O 1
ATOM 1451 N N . GLN A 1 181 ? 0.660 -19.871 -20.792 1.00 41.66 181 GLN A N 1
ATOM 1452 C CA . GLN A 1 181 ? -0.349 -20.663 -21.503 1.00 41.66 181 GLN A CA 1
ATOM 1453 C C . GLN A 1 181 ? -0.683 -19.999 -22.843 1.00 41.66 181 GLN A C 1
ATOM 1455 O O . GLN A 1 181 ? -0.696 -18.743 -22.902 1.00 41.66 181 GLN A O 1
#

Organism: NCBI:txid60191

Radius of gyration: 18.58 Å; chains: 1; bounding box: 41×45×51 Å

InterPro domains:
  IPR001590 Peptidase M12B, ADAM/reprolysin [PF01421] (17-131)
  IPR001590 Peptidase M12B, ADAM/reprolysin [PS50215] (1-135)
  IPR024079 Metallopeptidase, catalytic domain superfamily [G3DSA:3.40.390.10] (5-154)

Sequence (181 aa):
MISGLKLYKSQGRILGHHDVVYLITGYDITKWLSSGKRYNGIRGRAKLGTVCTHLGLGEGEDRPHGYLGVNTIAHELGHTLGAEHDETPECPWKEGYLMSYEDGGLKKFRLSQCSERSIRQYVRRLSDDCIRVLNAQNYLRDQRKFPGETIRKKYYCRRLMGNTKESKKVFVKKANGCFLQ

Secondary structure (DSSP, 8-state):
-HHHHHHHHHTT-S-S--S-EEEEESS-EEEE-TTS-EEEEE-EEE-TT-TTSTT-EEEEE--TTT-THHHHHHHHHHHHTT---S-SSSS-GGG--TTSSS--TTGGGS--HHHHHHHHHHHTTS-HHHHS------TTTT--S-HHHHS-HHHHHHHHH-S-SS------PPPTT----

pLDDT: mean 88.58, std 12.01, range [41.66, 98.69]

Foldseek 3Di:
DQVVVLVCVVVCVDDDQFQADEAEDQDQDWDQDPVRDIDRPDFKAAAAQAGRHSRRYMYGYDHPLQCPCVLVVVLRVLRNLHFAAQPDPQRNLCCCASSHPHCNPCNVVDDDPRSVVRSVVSVVPDDPVRVDDPDPDDPCPPPPDDSVRVDDPVVNVCSVVPPDPDDDDDDDDDDVVDDDD

=== Feature glossary ===
Key to the feature types in this record:

— What the protein is —

Primary structure: the covalent order of the twenty standard amino acids along the backbone. Two proteins with the same sequence will (almost always) fold to the same structure; two with 30% identity often share a fold but not the details.

Database cross-references. I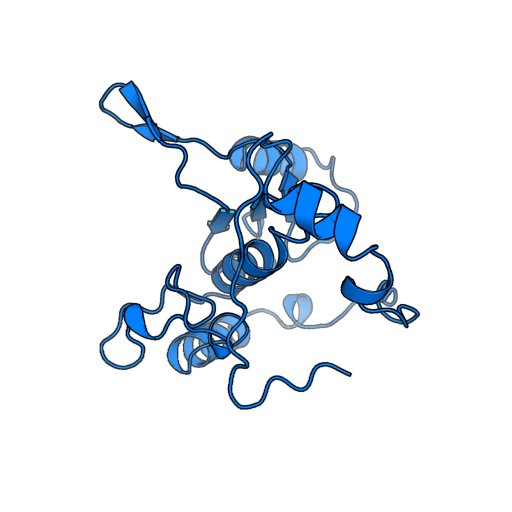nterPro integrates a dozen domain/family signature databases into unified entries with residue-range hits. GO terms attach function/process/location labels with evidence codes. CATH codes position the fold in a four-level structural taxonomy. Organism is the NCBI-taxonomy species name.

— Where its atoms are —

The mmCIF block holds the 3D Cartesian coordinates of each backbone atom (N, Cα, C, O) in ångströms. mmCIF is the PDB's canonical archive format — a tagged-loop text representation of the atomic model.

Six rendered views show the 3D structure from the faces of a cube — i.e. along ±x, ±y, ±z. Rendering representation is drawn randomly per protein from cartoon (secondary-structure ribbons), sticks (backbone bonds), or molecular surface; coloring is either N→C rainbow (blue at the N-terminus through red at the C-terminus) or one color per chain.

— Local backbone conformation —

DSSP 8-state secondary structure assigns each residue one of H (α-helix), G (3₁₀-helix), I (π-helix), E (extended β-strand), B (isolated β-bridge), T (hydrogen-bonded turn), S (bend), or '-' (coil). The assignment is computed from backbone hydrogen-bond geometry via the Kabsch–Sander algorithm.

P-SEA three-state annotation labels each residue as helix, strand, or coil based purely on the geometry of the Cα trace. It serves as a fallback when the full backbone (and thus DSSP) is unavailable.

The φ/ψ torsion pair specifies the backbone conformation at each residue. φ rotates about the N–Cα bond, ψ about the Cα–C bond. Steric clashes forbid most of the (φ, ψ) plane — the allowed regions (α-helix basin, β-sheet basin, left-handed helix) are the Ramachandran-allowed regions.

— Global shape and packing —

The geometric summary reports three shape descriptors. Rg (radius of gyration) measures how spread out the Cα atoms are about their centre of mass; compact globular proteins have small Rg, elongated or unfolded ones large. Cα contacts (<8 Å, |i−j|>4) count long-range residue pairs in spatial proximity — high for tightly packed folds, near zero for rods or random coil. The bounding-box extents give the protein's footprint along x, y, z in Å.

Accessible surface area quantifies burial. A residue with SASA near zero is packed into the hydrophobic core; one with SASA >100 Å² sits on the surface. Computed here via the Shrake–Rupley numerical algorithm with a 1.4 Å probe.

Plot images: a contact map (which residues are close in 3D, as an N×N binary image), a Ramachandran scatter (backbone torsion angles, revealing secondary-structure composition at a glance), and — for AlphaFold structures — a PAE heatmap (pairwise prediction confidence).

— Structural neighborhood —

The Foldseek 3Di string encodes local tertiary geometry as a 20-letter alphabet — one character per residue — derived from the relative positions of nearby Cα atoms. Unlike the amino-acid sequence, 3Di is a direct function of the 3D structure, so two proteins with the same fold have similar 3Di strings even at low sequence identity.

Nearest PDB neighbors are the top structural matches found by Foldseek when searching this structure against the entire Protein Data Bank. Each hit reports a TM-score (0 to 1; >0.5 almost always implies the same fold) and an E-value. These are *structural* homologs — they may share no detectable sequence similarity.

— Confidence and disorder —

For AlphaFold models, the B-factor field carries pLDDT — the model's own estimate of local accuracy on a 0–100 scale. Regions with pLDDT<50 should be treated as essentially unmodeled; they often correspond to intrinsically disordered segments.

B-factor (Debye–Waller factor) reflects atomic displacement in the crystal lattice. It is an experimental observable (units Å²), not a prediction; low values mean the atom is pinned down, high values mean it moves or is heterogeneous across the crystal.

Predicted aligned error is AlphaFold's pairwise confidence. Unlike pLDDT (per-residue), PAE is per-residue-pair and captures whether two parts of the structure are correctly placed relative to each other. Units are ångströms of expected positional error.